Protein AF-0000000066645057 (afdb_homodimer)

Secondary structure (DSSP, 8-state):
-PPPGGG-HHHHHHHHHHH---HHHHHHTTSPPPTT--EEE-TTHHHHHHHHHHHHHHTT-HHHHHHHHHHHHHHGGGEEETTEEHHHHHHHTTHHHHHHHHHHHHHHHHHHHHHTT-/-PPPGGG-HHHHHHHHHHH---HHHHHHTTSPPPTT--EEE-TTHHHHHHHHHHHHHHTT-HHHHHHHHHHHHHHGGGEEETTEEHHHHHHHTTHHHHHHHHHHHHHHHHHHHHHTT-

InterPro domains:
  IPR024835 Synaptonemal complex protein 2-like [PTHR15607] (1-118)
  IPR041322 Synaptonemal complex protein 2, armadillo-repeat-like domain [PF18581] (8-118)

Radius of gyration: 18.23 Å; Cα contacts (8 Å, |Δi|>4): 288; chains: 2; bounding box: 51×49×48 Å

Organism: Homo sapiens (NCBI:txid9606)

Sequence (236 aa):
MPIRPDLQLEKCIDDALRKNDFKPLKTLLQIDICEDVKIKCSKQFFHKVDNLICRELNKEDIHNVSAILVSVGRCGKNISVLGQAGLLTMIKQGLIQKMVAWFEKSKDIIQSQGNSKDMPIRPDLQLEKCIDDALRKNDFKPLKTLLQIDICEDVKIKCSKQFFHKVDNLICRELNKEDIHNVSAILVSVGRCGKNISVLGQAGLLTMIKQGLIQKMVAWFEKSKDIIQSQGNSKD

Structure (mmCIF, N/CA/C/O backbone):
data_AF-0000000066645057-model_v1
#
loop_
_entity.id
_entity.type
_entity.pdbx_description
1 polymer 'Synaptonemal complex protein 2'
#
loop_
_atom_site.group_PDB
_atom_site.id
_atom_site.type_symbol
_atom_site.label_atom_id
_atom_site.label_alt_id
_atom_site.label_comp_id
_atom_site.label_asym_id
_atom_site.label_entity_id
_atom_site.label_seq_id
_atom_site.pdbx_PDB_ins_code
_atom_site.Cartn_x
_atom_site.Cartn_y
_atom_site.Cartn_z
_atom_site.occupancy
_atom_site.B_iso_or_equiv
_atom_site.auth_seq_id
_atom_site.auth_comp_id
_atom_site.auth_asym_id
_atom_site.auth_atom_id
_atom_site.pdbx_PDB_model_num
ATOM 1 N N . MET A 1 1 ? -6.77 7.082 23.641 1 52.56 1 MET A N 1
ATOM 2 C CA . MET A 1 1 ? -6.953 8.5 23.953 1 52.56 1 MET A CA 1
ATOM 3 C C . MET A 1 1 ? -7.367 9.281 22.719 1 52.56 1 MET A C 1
ATOM 5 O O . MET A 1 1 ? -6.996 8.922 21.594 1 52.56 1 MET A O 1
ATOM 9 N N . PRO A 1 2 ? -8.352 10.188 22.953 1 58.53 2 PRO A N 1
ATOM 10 C CA . PRO A 1 2 ? -8.703 11.062 21.828 1 58.53 2 PRO A CA 1
ATOM 11 C C . PRO A 1 2 ? -7.496 11.773 21.219 1 58.53 2 PRO A C 1
ATOM 13 O O . PRO A 1 2 ? -6.523 12.047 21.922 1 58.53 2 PRO A O 1
ATOM 16 N N . ILE A 1 3 ? -7.312 11.656 19.922 1 62.91 3 ILE A N 1
ATOM 17 C CA . ILE A 1 3 ? -6.227 12.344 19.25 1 62.91 3 ILE A CA 1
ATOM 18 C C . ILE A 1 3 ? -6.281 13.836 19.562 1 62.91 3 ILE A C 1
ATOM 20 O O . ILE A 1 3 ? -7.34 14.461 19.453 1 62.91 3 ILE A O 1
ATOM 24 N N . ARG A 1 4 ? -5.215 14.32 20.219 1 65.62 4 ARG A N 1
ATOM 25 C CA . ARG A 1 4 ? -5.094 15.758 20.438 1 65.62 4 ARG A CA 1
ATOM 26 C C . ARG A 1 4 ? -5.352 16.547 19.156 1 65.62 4 ARG A C 1
ATOM 28 O O . ARG A 1 4 ? -5.035 16.078 18.062 1 65.62 4 ARG A O 1
ATOM 35 N N . PRO A 1 5 ? -6.121 17.594 19.281 1 61.22 5 PRO A N 1
ATOM 36 C CA . PRO A 1 5 ? -6.438 18.391 18.094 1 61.22 5 PRO A CA 1
ATOM 37 C C . PRO A 1 5 ? -5.207 18.703 17.25 1 61.22 5 PRO A C 1
ATOM 39 O O . PRO A 1 5 ? -5.305 18.812 16.031 1 61.22 5 PRO A O 1
ATOM 42 N N . ASP A 1 6 ? -4.07 18.969 17.906 1 62.84 6 ASP A N 1
ATOM 43 C CA . ASP A 1 6 ? -2.859 19.297 17.172 1 62.84 6 ASP A CA 1
ATOM 44 C C . ASP A 1 6 ? -2.273 18.062 16.484 1 62.84 6 ASP A C 1
ATOM 46 O O . ASP A 1 6 ? -1.377 18.188 15.648 1 62.84 6 ASP A O 1
ATOM 50 N N . LEU A 1 7 ? -2.861 17.078 16.703 1 71.38 7 LEU A N 1
ATOM 51 C CA . LEU A 1 7 ? -2.35 15.852 16.125 1 71.38 7 LEU A CA 1
ATOM 52 C C . LEU A 1 7 ? -3.385 15.219 15.195 1 71.38 7 LEU A C 1
ATOM 54 O O . LEU A 1 7 ? -3.426 13.992 15.055 1 71.38 7 LEU A O 1
ATOM 58 N N . GLN A 1 8 ? -4.109 16.188 14.68 1 87.12 8 GLN A N 1
ATOM 59 C CA . GLN A 1 8 ? -5.012 15.711 13.633 1 87.12 8 GLN A CA 1
ATOM 60 C C . GLN A 1 8 ? -4.234 15.297 12.383 1 87.12 8 GLN A C 1
ATOM 62 O O . GLN A 1 8 ? -3.377 16.047 11.906 1 87.12 8 GLN A O 1
ATOM 67 N N . LEU A 1 9 ? -4.465 14.219 11.891 1 92.56 9 LEU A N 1
ATOM 68 C CA . LEU A 1 9 ? -3.697 13.617 10.812 1 92.56 9 LEU A CA 1
ATOM 69 C C . LEU A 1 9 ? -3.584 14.57 9.625 1 92.56 9 LEU A C 1
ATOM 71 O O . LEU A 1 9 ? -2.482 14.82 9.125 1 92.56 9 LEU A O 1
ATOM 75 N N . GLU A 1 10 ? -4.797 15.148 9.25 1 94.94 10 GLU A N 1
ATOM 76 C CA . GLU A 1 10 ? -4.754 16.031 8.086 1 94.94 10 GLU A CA 1
ATOM 77 C C . GLU A 1 10 ? -3.93 17.281 8.375 1 94.94 10 GLU A C 1
ATOM 79 O O . GLU A 1 10 ? -3.25 17.812 7.488 1 94.94 10 GLU A O 1
ATOM 84 N N . LYS A 1 11 ? -3.975 17.844 9.57 1 93.88 11 LYS A N 1
ATOM 85 C CA . LYS A 1 11 ? -3.137 18.984 9.945 1 93.88 11 LYS A CA 1
ATOM 86 C C . LYS A 1 11 ? -1.656 18.625 9.867 1 93.88 11 LYS A C 1
ATOM 88 O O . LYS A 1 11 ? -0.838 19.438 9.438 1 93.88 11 LYS A O 1
ATOM 93 N N . CYS A 1 12 ? -1.336 17.453 10.289 1 94.88 12 CYS A N 1
ATOM 94 C CA . CYS A 1 12 ? 0.047 16.984 10.219 1 94.88 12 CYS A CA 1
ATOM 95 C C . CYS A 1 12 ? 0.529 16.922 8.773 1 94.88 12 CYS A C 1
ATOM 97 O O . CYS A 1 12 ? 1.647 17.344 8.469 1 94.88 12 CYS A O 1
ATOM 99 N N . ILE A 1 13 ? -0.312 16.453 7.879 1 96.88 13 ILE A N 1
ATOM 100 C CA . ILE A 1 13 ? 0.007 16.375 6.457 1 96.88 13 ILE A CA 1
ATOM 101 C C . ILE A 1 13 ? 0.159 17.781 5.879 1 96.88 13 ILE A C 1
ATOM 103 O O . ILE A 1 13 ? 1.105 18.047 5.137 1 96.88 13 ILE A O 1
ATOM 107 N N . ASP A 1 14 ? -0.744 18.672 6.312 1 96.75 14 ASP A N 1
ATOM 108 C CA . ASP A 1 14 ? -0.681 20.047 5.844 1 96.75 14 ASP A CA 1
ATOM 109 C C . ASP A 1 14 ? 0.609 20.719 6.301 1 96.75 14 ASP A C 1
ATOM 111 O O . ASP A 1 14 ? 1.241 21.453 5.531 1 96.75 14 ASP A O 1
ATOM 115 N N . ASP A 1 15 ? 0.969 20.547 7.496 1 95.69 15 ASP A N 1
ATOM 116 C CA . ASP A 1 15 ? 2.199 21.141 8.023 1 95.69 15 ASP A CA 1
ATOM 117 C C . ASP A 1 15 ? 3.42 20.625 7.266 1 95.69 15 ASP A C 1
ATOM 119 O O . ASP A 1 15 ? 4.324 21.391 6.934 1 95.69 15 ASP A O 1
ATOM 123 N N . ALA A 1 16 ? 3.453 19.359 6.961 1 96.75 16 ALA A N 1
ATOM 124 C CA . ALA A 1 16 ? 4.547 18.781 6.184 1 96.75 16 ALA A CA 1
ATOM 125 C C . ALA A 1 16 ? 4.578 19.359 4.773 1 96.75 16 ALA A C 1
ATOM 127 O O . ALA A 1 16 ? 5.648 19.656 4.238 1 96.75 16 ALA A O 1
ATOM 128 N N . LEU A 1 17 ? 3.387 19.516 4.203 1 96.81 17 LEU A N 1
ATOM 129 C CA . LEU A 1 17 ? 3.277 20.016 2.834 1 96.81 17 LEU A CA 1
ATOM 130 C C . LEU A 1 17 ? 3.668 21.484 2.752 1 96.81 17 LEU A C 1
ATOM 132 O O . LEU A 1 17 ? 4.379 21.891 1.831 1 96.81 17 LEU A O 1
ATOM 136 N N . ARG A 1 18 ? 3.258 22.25 3.719 1 96 18 ARG A N 1
ATOM 137 C CA . ARG A 1 18 ? 3.385 23.703 3.633 1 96 18 ARG A CA 1
ATOM 138 C C . ARG A 1 18 ? 4.648 24.172 4.336 1 96 18 ARG A C 1
ATOM 140 O O . ARG A 1 18 ? 5.328 25.094 3.852 1 96 18 ARG A O 1
ATOM 147 N N . LYS A 1 19 ? 4.973 23.594 5.43 1 95.25 19 LYS A N 1
ATOM 148 C CA . LYS A 1 19 ? 6.066 24.094 6.258 1 95.25 19 LYS A CA 1
ATOM 149 C C . LYS A 1 19 ? 7.242 23.125 6.258 1 95.25 19 LYS A C 1
ATOM 151 O O . LYS A 1 19 ? 8.258 23.375 6.906 1 95.25 19 LYS A O 1
ATOM 156 N N . ASN A 1 20 ? 7.117 22 5.582 1 96.38 20 ASN A N 1
ATOM 157 C CA . ASN A 1 20 ? 8.141 20.953 5.598 1 96.38 20 ASN A CA 1
ATOM 158 C C . ASN A 1 20 ? 8.414 20.453 7.016 1 96.38 20 ASN A C 1
ATOM 160 O O . ASN A 1 20 ? 9.562 20.141 7.355 1 96.38 20 ASN A O 1
ATOM 164 N N . ASP A 1 21 ? 7.395 20.562 7.805 1 96.25 21 ASP A N 1
ATOM 165 C CA . ASP A 1 21 ? 7.512 20.141 9.195 1 96.25 21 ASP A CA 1
ATOM 166 C C . ASP A 1 21 ? 6.867 18.781 9.414 1 96.25 21 ASP A C 1
ATOM 168 O O . ASP A 1 21 ? 5.645 18.672 9.523 1 96.25 21 ASP A O 1
ATOM 172 N N . PHE A 1 22 ? 7.656 17.75 9.641 1 96 22 PHE A N 1
ATOM 173 C CA . PHE A 1 22 ? 7.184 16.375 9.773 1 96 22 PHE A CA 1
ATOM 174 C C . PHE A 1 22 ? 7.113 15.969 11.242 1 96 22 PHE A C 1
ATOM 176 O O . PHE A 1 22 ? 6.672 14.867 11.555 1 96 22 PHE A O 1
ATOM 183 N N . LYS A 1 23 ? 7.48 16.828 12.125 1 93.44 23 LYS A N 1
ATOM 184 C CA . LYS A 1 23 ? 7.551 16.484 13.547 1 93.44 23 LYS A CA 1
ATOM 185 C C . LYS A 1 23 ? 6.184 16.062 14.078 1 93.44 23 LYS A C 1
ATOM 187 O O . LYS A 1 23 ? 6.066 15.047 14.766 1 93.44 23 LYS A O 1
ATOM 192 N N . PRO A 1 24 ? 5.199 16.797 13.711 1 92.38 24 PRO A N 1
ATOM 193 C CA . PRO A 1 24 ? 3.887 16.359 14.195 1 92.38 24 PRO A CA 1
ATOM 194 C C . PRO A 1 24 ? 3.5 14.969 13.703 1 92.38 24 PRO A C 1
ATOM 196 O O . PRO A 1 24 ? 2.895 14.188 14.438 1 92.38 24 PRO A O 1
ATOM 199 N N . LEU A 1 25 ? 3.787 14.672 12.469 1 92.88 25 LEU A N 1
ATOM 200 C CA . LEU A 1 25 ? 3.48 13.367 11.891 1 92.88 25 LEU A CA 1
ATOM 201 C C . LEU A 1 25 ? 4.223 12.258 12.625 1 92.88 25 LEU A C 1
ATOM 203 O O . LEU A 1 25 ? 3.641 11.211 12.938 1 92.88 25 LEU A O 1
ATOM 207 N N . LYS A 1 26 ? 5.449 12.562 12.922 1 91.25 26 LYS A N 1
ATOM 208 C CA . LYS A 1 26 ? 6.273 11.602 13.648 1 91.25 26 LYS A CA 1
ATOM 209 C C . LYS A 1 26 ? 5.766 11.398 15.07 1 91.25 26 LYS A C 1
ATOM 211 O O . LYS A 1 26 ? 5.824 10.289 15.602 1 91.25 26 LYS A O 1
ATOM 216 N N . THR A 1 27 ? 5.332 12.461 15.68 1 88.38 27 THR A N 1
ATOM 217 C CA . THR A 1 27 ? 4.73 12.367 17 1 88.38 27 THR A CA 1
ATOM 218 C C . THR A 1 27 ? 3.473 11.5 16.969 1 88.38 27 THR A C 1
ATOM 220 O O . THR A 1 27 ? 3.236 10.703 17.875 1 88.38 27 THR A O 1
ATOM 223 N N . LEU A 1 28 ? 2.701 11.641 15.914 1 86.94 28 LEU A N 1
ATOM 224 C CA . LEU A 1 28 ? 1.489 10.852 15.727 1 86.94 28 LEU A CA 1
ATOM 225 C C . LEU A 1 28 ? 1.815 9.367 15.664 1 86.94 28 LEU A C 1
ATOM 227 O O . LEU A 1 28 ? 1.044 8.531 16.141 1 86.94 28 LEU A O 1
ATOM 231 N N . LEU A 1 29 ? 2.916 9.047 15.125 1 86.62 29 LEU A N 1
ATOM 232 C CA . LEU A 1 29 ? 3.338 7.66 14.961 1 86.62 29 LEU A CA 1
ATOM 233 C C . LEU A 1 29 ? 3.617 7.016 16.312 1 86.62 29 LEU A C 1
ATOM 235 O O . LEU A 1 29 ? 3.635 5.785 16.438 1 86.62 29 LEU A O 1
ATOM 239 N N . GLN A 1 30 ? 3.715 7.758 17.344 1 85.06 30 GLN A N 1
ATOM 240 C CA . GLN A 1 30 ? 4.047 7.25 18.672 1 85.06 30 GLN A CA 1
ATOM 241 C C . GLN A 1 30 ? 2.791 7.043 19.516 1 85.06 30 GLN A C 1
ATOM 243 O O . GLN A 1 30 ? 2.854 6.465 20.594 1 85.06 30 GLN A O 1
ATOM 248 N N . ILE A 1 31 ? 1.756 7.465 18.969 1 80.31 31 ILE A N 1
ATOM 249 C CA . ILE A 1 31 ? 0.516 7.391 19.734 1 80.31 31 ILE A CA 1
ATOM 250 C C . ILE A 1 31 ? -0.343 6.242 19.219 1 80.31 31 ILE A C 1
ATOM 252 O O . ILE A 1 31 ? -0.414 6.004 18.016 1 80.31 31 ILE A O 1
ATOM 256 N N . ASP A 1 32 ? -0.906 5.559 20.125 1 77.81 32 ASP A N 1
ATOM 257 C CA . ASP A 1 32 ? -1.865 4.523 19.75 1 77.81 32 ASP A CA 1
ATOM 258 C C . ASP A 1 32 ? -3.256 5.117 19.531 1 77.81 32 ASP A C 1
ATOM 260 O O . ASP A 1 32 ? -3.771 5.836 20.391 1 77.81 32 ASP A O 1
ATOM 264 N N . ILE A 1 33 ? -3.723 4.918 18.391 1 77.12 33 ILE A N 1
ATOM 265 C CA . ILE A 1 33 ? -5.059 5.418 18.062 1 77.12 33 ILE A CA 1
ATOM 266 C C . ILE A 1 33 ? -6.094 4.332 18.344 1 77.12 33 ILE A C 1
ATOM 268 O O . ILE A 1 33 ? -5.961 3.201 17.875 1 77.12 33 ILE A O 1
ATOM 272 N N . CYS A 1 34 ? -7.023 4.711 19.141 1 76.31 34 CYS A N 1
ATOM 273 C CA . CYS A 1 34 ? -8.094 3.781 19.469 1 76.31 34 CYS A CA 1
ATOM 274 C C . CYS A 1 34 ? -8.992 3.535 18.266 1 76.31 34 CYS A C 1
ATOM 276 O O . CYS A 1 34 ? -9.258 4.449 17.484 1 76.31 34 CYS A O 1
ATOM 278 N N . GLU A 1 35 ? -9.445 2.352 18.188 1 77.31 35 GLU A N 1
ATOM 279 C CA . GLU A 1 35 ? -10.242 1.92 17.047 1 77.31 35 GLU A CA 1
ATOM 280 C C . GLU A 1 35 ? -11.539 2.729 16.938 1 77.31 35 GLU A C 1
ATOM 282 O O . GLU A 1 35 ? -12.055 2.934 15.844 1 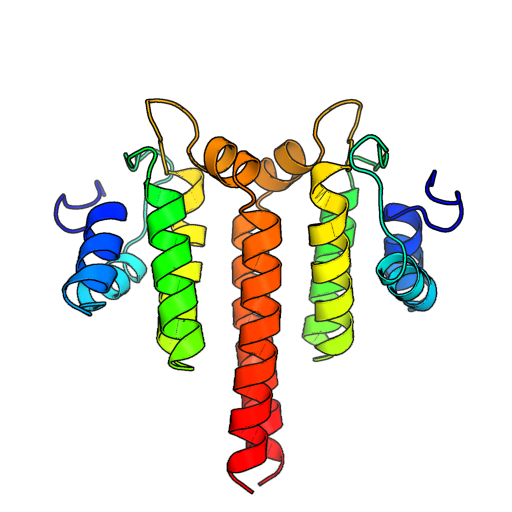77.31 35 GLU A O 1
ATOM 287 N N . ASP A 1 36 ? -11.969 3.287 18.016 1 80.19 36 ASP A N 1
ATOM 288 C CA . ASP A 1 36 ? -13.273 3.936 18.031 1 80.19 36 ASP A CA 1
ATOM 289 C C . ASP A 1 36 ? -13.156 5.43 17.75 1 80.19 36 ASP A C 1
ATOM 291 O O . ASP A 1 36 ? -14.164 6.129 17.625 1 80.19 36 ASP A O 1
ATOM 295 N N . VAL A 1 37 ? -11.969 5.832 17.609 1 84.12 37 VAL A N 1
ATOM 296 C CA . VAL A 1 37 ? -11.758 7.254 17.375 1 84.12 37 VAL A CA 1
ATOM 297 C C . VAL A 1 37 ? -11.867 7.543 15.875 1 84.12 37 VAL A C 1
ATOM 299 O O . VAL A 1 37 ? -11.297 6.824 15.055 1 84.12 37 VAL A O 1
ATOM 302 N N . LYS A 1 38 ? -12.656 8.492 15.602 1 87.12 38 LYS A N 1
ATOM 303 C CA . LYS A 1 38 ? -12.797 8.922 14.219 1 87.12 38 LYS A CA 1
ATOM 304 C C . LYS A 1 38 ? -11.875 10.102 13.914 1 87.12 38 LYS A C 1
ATOM 306 O O . LYS A 1 38 ? -11.82 11.062 14.688 1 87.12 38 LYS A O 1
ATOM 311 N N . ILE A 1 39 ? -11.148 9.969 12.852 1 91.5 39 ILE A N 1
ATOM 312 C CA . ILE A 1 39 ? -10.273 11.031 12.383 1 91.5 39 ILE A CA 1
ATOM 313 C C . ILE A 1 39 ? -10.891 11.711 11.164 1 91.5 39 ILE A C 1
ATOM 315 O O . ILE A 1 39 ? -10.875 11.156 10.062 1 91.5 39 ILE A O 1
ATOM 319 N N . LYS A 1 40 ? -11.461 12.82 11.445 1 92.06 40 LYS A N 1
ATOM 320 C CA . LYS A 1 40 ? -12.148 13.531 10.375 1 92.06 40 LYS A CA 1
ATOM 321 C C . LYS A 1 40 ? -11.156 14.211 9.43 1 92.06 40 LYS A C 1
ATOM 323 O O . LYS A 1 40 ? -10.281 14.953 9.875 1 92.06 40 LYS A O 1
ATOM 328 N N . CYS A 1 41 ? -11.336 13.914 8.141 1 94.19 41 CYS A N 1
ATOM 329 C CA . CYS A 1 41 ? -10.516 14.531 7.102 1 94.19 41 CYS A CA 1
ATOM 330 C C . CYS A 1 41 ? -11.391 15.078 5.977 1 94.19 41 CYS A C 1
ATOM 332 O O . CYS A 1 41 ? -12.562 14.727 5.871 1 94.19 41 CYS A O 1
ATOM 334 N N . SER A 1 42 ? -10.828 16 5.262 1 94.19 42 SER A N 1
ATOM 335 C CA . SER A 1 42 ? -11.562 16.594 4.148 1 94.19 42 SER A CA 1
ATOM 336 C C . SER A 1 42 ? -11.516 15.703 2.912 1 94.19 42 SER A C 1
ATOM 338 O O . SER A 1 42 ? -10.773 14.719 2.879 1 94.19 42 SER A O 1
ATOM 340 N N . LYS A 1 43 ? -12.258 16.062 1.889 1 92.62 43 LYS A N 1
ATOM 341 C CA . LYS A 1 43 ? -12.273 15.352 0.616 1 92.62 43 LYS A CA 1
ATOM 342 C C . LYS A 1 43 ? -10.922 15.461 -0.092 1 92.62 43 LYS A C 1
ATOM 344 O O . LYS A 1 43 ? -10.602 14.648 -0.957 1 92.62 43 LYS A O 1
ATOM 349 N N . GLN A 1 44 ? -10.148 16.438 0.27 1 95.44 44 GLN A N 1
ATOM 350 C CA . GLN A 1 44 ? -8.859 16.688 -0.374 1 95.44 44 GLN A CA 1
ATOM 351 C C . GLN A 1 44 ? -7.738 15.922 0.323 1 95.44 44 GLN A C 1
ATOM 353 O O . GLN A 1 44 ? -6.602 15.898 -0.158 1 95.44 44 GLN A O 1
ATOM 358 N N . PHE A 1 45 ? -8.023 15.289 1.301 1 96.12 45 PHE A N 1
ATOM 359 C CA . PHE A 1 45 ? -7.012 14.68 2.156 1 96.12 45 PHE A CA 1
ATOM 360 C C . PHE A 1 45 ? -6.105 13.758 1.35 1 96.12 45 PHE A C 1
ATOM 362 O O . PHE A 1 45 ? -4.879 13.891 1.398 1 96.12 45 PHE A O 1
ATOM 369 N N . PHE A 1 46 ? -6.734 12.844 0.617 1 96.69 46 PHE A N 1
ATOM 370 C CA . PHE A 1 46 ? -5.926 11.875 -0.106 1 96.69 46 PHE A CA 1
ATOM 371 C C . PHE A 1 46 ? -5.027 12.57 -1.123 1 96.69 46 PHE A C 1
ATOM 373 O O . PHE A 1 46 ? -3.879 12.164 -1.323 1 96.69 46 PHE A O 1
ATOM 380 N N . HIS A 1 47 ? -5.59 13.555 -1.748 1 97.19 47 HIS A N 1
ATOM 381 C CA . HIS A 1 47 ? -4.793 14.336 -2.689 1 97.19 47 HIS A CA 1
ATOM 382 C C . HIS A 1 47 ? -3.588 14.969 -2.002 1 97.19 47 HIS A C 1
ATOM 384 O O . HIS A 1 47 ? -2.482 14.969 -2.549 1 97.19 47 HIS A O 1
ATOM 390 N N . LYS A 1 48 ? -3.76 15.5 -0.865 1 97.56 48 LYS A N 1
ATOM 391 C CA . LYS A 1 48 ? -2.672 16.078 -0.084 1 97.56 48 LYS A CA 1
ATOM 392 C C . LYS A 1 48 ? -1.618 15.031 0.261 1 97.56 48 LYS A C 1
ATOM 394 O O . LYS A 1 48 ? -0.418 15.297 0.17 1 97.56 48 LYS A O 1
ATOM 399 N N . VAL A 1 49 ? -2.064 13.891 0.667 1 97.56 49 VAL A N 1
ATOM 400 C CA . VAL A 1 49 ? -1.156 12.797 0.993 1 97.56 49 VAL A CA 1
ATOM 401 C C . VAL A 1 49 ? -0.336 12.422 -0.239 1 97.56 49 VAL A C 1
ATOM 403 O O . VAL A 1 49 ? 0.89 12.312 -0.166 1 97.56 49 VAL A O 1
ATOM 406 N N . ASP A 1 50 ? -1.063 12.242 -1.357 1 97.81 50 ASP A N 1
ATOM 407 C CA . ASP A 1 50 ? -0.396 11.875 -2.602 1 97.81 50 ASP A CA 1
ATOM 408 C C . ASP A 1 50 ? 0.653 12.914 -2.99 1 97.81 50 ASP A C 1
ATOM 410 O O . ASP A 1 50 ? 1.774 12.562 -3.365 1 97.81 50 ASP A O 1
ATOM 414 N N . ASN A 1 51 ? 0.291 14.156 -2.908 1 98.06 51 ASN A N 1
ATOM 415 C CA . ASN A 1 51 ? 1.222 15.234 -3.225 1 98.06 51 ASN A CA 1
ATOM 416 C C . ASN A 1 51 ? 2.455 15.188 -2.326 1 98.06 51 ASN A C 1
ATOM 418 O O . ASN A 1 51 ? 3.582 15.336 -2.805 1 98.06 51 ASN A O 1
ATOM 422 N N . LEU A 1 52 ? 2.254 15.039 -1.11 1 98.38 52 LEU A N 1
ATOM 423 C CA . LEU A 1 52 ? 3.348 15.023 -0.147 1 98.38 52 LEU A CA 1
ATOM 424 C C . LEU A 1 52 ? 4.293 13.859 -0.417 1 98.38 52 LEU A C 1
ATOM 426 O O . LEU A 1 52 ? 5.516 14.031 -0.432 1 98.38 52 LEU A O 1
ATOM 430 N N . ILE A 1 53 ? 3.73 12.656 -0.619 1 98.5 53 ILE A N 1
ATOM 431 C CA . ILE A 1 53 ? 4.559 11.484 -0.878 1 98.5 53 ILE A CA 1
ATOM 432 C C . ILE A 1 53 ? 5.359 11.688 -2.162 1 98.5 53 ILE A C 1
ATOM 434 O O . ILE A 1 53 ? 6.562 11.422 -2.199 1 98.5 53 ILE A O 1
ATOM 438 N N . CYS A 1 54 ? 4.66 12.188 -3.156 1 98.31 54 CYS A N 1
ATOM 439 C CA . CYS A 1 54 ? 5.34 12.422 -4.422 1 98.31 54 CYS A CA 1
ATOM 440 C C . CYS A 1 54 ? 6.492 13.406 -4.25 1 98.31 54 CYS A C 1
ATOM 442 O O . CYS A 1 54 ? 7.566 13.219 -4.824 1 98.31 54 CYS A O 1
ATOM 444 N N . ARG A 1 55 ? 6.273 14.414 -3.572 1 98.25 55 ARG A N 1
ATOM 445 C CA . ARG A 1 55 ? 7.324 15.391 -3.301 1 98.25 55 ARG A CA 1
ATOM 446 C C . ARG A 1 55 ? 8.523 14.734 -2.631 1 98.25 55 ARG A C 1
ATOM 448 O O . ARG A 1 55 ? 9.672 14.953 -3.037 1 98.25 55 ARG A O 1
ATOM 455 N N . GLU A 1 56 ? 8.289 13.977 -1.591 1 98.38 56 GLU A N 1
ATOM 456 C CA . GLU A 1 56 ? 9.367 13.344 -0.842 1 98.38 56 GLU A CA 1
ATOM 457 C C . GLU A 1 56 ? 10.07 12.289 -1.688 1 98.38 56 GLU A C 1
ATOM 459 O O . GLU A 1 56 ? 11.281 12.094 -1.557 1 98.38 56 GLU A O 1
ATOM 464 N N . LEU A 1 57 ? 9.328 11.586 -2.543 1 98.19 57 LEU A N 1
ATOM 465 C CA . LEU A 1 57 ? 9.945 10.656 -3.482 1 98.19 57 LEU A CA 1
ATOM 466 C C . LEU A 1 57 ? 10.891 11.398 -4.434 1 98.19 57 LEU A C 1
ATOM 468 O O . LEU A 1 57 ? 11.992 10.922 -4.715 1 98.19 57 LEU A O 1
ATOM 472 N N . ASN A 1 58 ? 10.422 12.508 -4.914 1 97.69 58 ASN A N 1
ATOM 473 C CA . ASN A 1 58 ? 11.266 13.305 -5.797 1 97.69 58 ASN A CA 1
ATOM 474 C C . ASN A 1 58 ? 12.539 13.766 -5.094 1 97.69 58 ASN A C 1
ATOM 476 O O . ASN A 1 58 ? 13.594 13.883 -5.719 1 97.69 58 ASN A O 1
ATOM 480 N N . LYS A 1 59 ? 12.484 14.062 -3.82 1 97.38 59 LYS A N 1
ATOM 481 C CA . LYS A 1 59 ? 13.641 14.43 -3.006 1 97.38 59 LYS A CA 1
ATOM 482 C C . LYS A 1 59 ? 14.453 13.195 -2.631 1 97.38 59 LYS A C 1
ATOM 484 O O . LYS A 1 59 ? 15.523 13.312 -2.023 1 97.38 59 LYS A O 1
ATOM 489 N N . GLU A 1 60 ? 13.922 12.039 -2.912 1 97.25 60 GLU A N 1
ATOM 490 C CA . GLU A 1 60 ? 14.523 10.75 -2.586 1 97.25 60 GLU A CA 1
ATOM 491 C C . GLU A 1 60 ? 14.672 10.578 -1.077 1 97.25 60 GLU A C 1
ATOM 493 O O . GLU A 1 60 ? 15.664 10.016 -0.608 1 97.25 60 GLU A O 1
ATOM 498 N N . ASP A 1 61 ? 13.766 11.172 -0.336 1 97.06 61 ASP A N 1
ATOM 499 C CA . ASP A 1 61 ? 13.727 11.039 1.117 1 97.06 61 ASP A CA 1
ATOM 500 C C . ASP A 1 61 ? 12.789 9.914 1.541 1 97.06 61 ASP A C 1
ATOM 502 O O . ASP A 1 61 ? 11.633 10.156 1.882 1 97.06 61 ASP A O 1
ATOM 506 N N . ILE A 1 62 ? 13.312 8.742 1.64 1 96.62 62 ILE A N 1
ATOM 507 C CA . ILE A 1 62 ? 12.555 7.52 1.898 1 96.62 62 ILE A CA 1
ATOM 508 C C . ILE A 1 62 ? 12.07 7.512 3.346 1 96.62 62 ILE A C 1
ATOM 510 O O . ILE A 1 62 ? 11.016 6.938 3.65 1 96.62 62 ILE A O 1
ATOM 514 N N . HIS A 1 63 ? 12.828 8.125 4.195 1 95.25 63 HIS A N 1
ATOM 515 C CA . HIS A 1 63 ? 12.422 8.195 5.598 1 95.25 63 HIS A CA 1
ATOM 516 C C . HIS A 1 63 ? 11.094 8.93 5.754 1 95.25 63 HIS A C 1
ATOM 518 O O . HIS A 1 63 ? 10.203 8.461 6.469 1 95.25 63 HIS A O 1
ATOM 524 N N . ASN A 1 64 ? 10.992 10.023 5.102 1 97.12 64 ASN A N 1
ATOM 525 C CA . ASN A 1 64 ? 9.742 10.773 5.152 1 97.12 64 ASN A CA 1
ATOM 526 C C . ASN A 1 64 ? 8.609 10.023 4.449 1 97.12 64 ASN A C 1
ATOM 528 O O . ASN A 1 64 ? 7.477 10.016 4.93 1 97.12 64 ASN A O 1
ATOM 532 N N . VAL A 1 65 ? 8.898 9.438 3.314 1 97.88 65 VAL A N 1
ATOM 533 C CA . VAL A 1 65 ? 7.91 8.625 2.602 1 97.88 65 VAL A CA 1
ATOM 534 C C . VAL A 1 65 ? 7.375 7.535 3.521 1 97.88 65 VAL A C 1
ATOM 536 O O . VAL A 1 65 ? 6.16 7.352 3.631 1 97.88 65 VAL A O 1
ATOM 539 N N . SER A 1 66 ? 8.281 6.898 4.188 1 96.75 66 SER A N 1
ATOM 540 C CA . SER A 1 66 ? 7.914 5.84 5.121 1 96.75 66 SER A CA 1
ATOM 541 C C . SER A 1 66 ? 7.027 6.375 6.242 1 96.75 66 SER A C 1
ATOM 543 O O . SER A 1 66 ? 5.992 5.781 6.555 1 96.75 66 SER A O 1
ATOM 545 N N . ALA A 1 67 ? 7.422 7.453 6.816 1 96.19 67 ALA A N 1
ATOM 546 C CA . ALA A 1 67 ? 6.648 8.047 7.906 1 96.19 67 ALA A CA 1
ATOM 547 C C . ALA A 1 67 ? 5.223 8.352 7.461 1 96.19 67 ALA A C 1
ATOM 549 O O . ALA A 1 67 ? 4.266 8.094 8.195 1 96.19 67 ALA A O 1
ATOM 550 N N . ILE A 1 68 ? 5.012 8.883 6.277 1 97.81 68 ILE A N 1
ATOM 551 C CA . ILE A 1 68 ? 3.695 9.234 5.754 1 97.81 68 ILE A CA 1
ATOM 552 C C . ILE A 1 68 ? 2.867 7.965 5.559 1 97.81 68 ILE A C 1
ATOM 554 O O . ILE A 1 68 ? 1.726 7.887 6.023 1 97.81 68 ILE A O 1
ATOM 558 N N . LEU A 1 69 ? 3.451 6.984 4.902 1 96.81 69 LEU A N 1
ATOM 559 C CA . LEU A 1 69 ? 2.762 5.73 4.625 1 96.81 69 LEU A CA 1
ATOM 560 C C . LEU A 1 69 ? 2.342 5.039 5.918 1 96.81 69 LEU A C 1
ATOM 562 O O . LEU A 1 69 ? 1.2 4.59 6.043 1 96.81 69 LEU A O 1
ATOM 566 N N . VAL A 1 70 ? 3.213 5.008 6.836 1 95.25 70 VAL A N 1
ATOM 567 C CA . VAL A 1 70 ? 2.924 4.363 8.109 1 95.25 70 VAL A CA 1
ATOM 568 C C . VAL A 1 70 ? 1.786 5.098 8.82 1 95.25 70 VAL A C 1
ATOM 570 O O . VAL A 1 70 ? 0.884 4.469 9.375 1 95.25 70 VAL A O 1
ATOM 573 N N . SER A 1 71 ? 1.838 6.41 8.797 1 93.94 71 SER A N 1
ATOM 574 C CA . SER A 1 71 ? 0.795 7.199 9.445 1 93.94 71 SER A CA 1
ATOM 575 C C . SER A 1 71 ? -0.569 6.934 8.812 1 93.94 71 SER A C 1
ATOM 577 O O . SER A 1 71 ? -1.557 6.73 9.523 1 93.94 71 SER A O 1
ATOM 579 N N . VAL A 1 72 ? -0.61 6.871 7.5 1 93.06 72 VAL A N 1
ATOM 580 C CA . VAL A 1 72 ? -1.863 6.625 6.797 1 93.06 72 VAL A CA 1
ATOM 581 C C . VAL A 1 72 ? -2.334 5.195 7.066 1 93.06 72 VAL A C 1
ATOM 583 O O . VAL A 1 72 ? -3.527 4.957 7.266 1 93.06 72 VAL A O 1
ATOM 586 N N . GLY A 1 73 ? -1.435 4.246 7.07 1 92.12 73 GLY A N 1
ATOM 587 C CA . GLY A 1 73 ? -1.766 2.861 7.363 1 92.12 73 GLY A CA 1
ATOM 588 C C . GLY A 1 73 ? -2.32 2.664 8.758 1 92.12 73 GLY A C 1
ATOM 589 O O . GLY A 1 73 ? -3.273 1.906 8.953 1 92.12 73 GLY A O 1
ATOM 590 N N . ARG A 1 74 ? -1.767 3.342 9.633 1 89.38 74 ARG A N 1
ATOM 591 C CA . ARG A 1 74 ? -2.18 3.227 11.031 1 89.38 74 ARG A CA 1
ATOM 592 C C . ARG A 1 74 ? -3.521 3.914 11.266 1 89.38 74 ARG A C 1
ATOM 594 O O . ARG A 1 74 ? -4.355 3.414 12.023 1 89.38 74 ARG A O 1
ATOM 601 N N . CYS A 1 75 ? -3.715 4.977 10.586 1 90.44 75 CYS A N 1
ATOM 602 C CA . CYS A 1 75 ? -4.906 5.777 10.828 1 90.44 75 CYS A CA 1
ATOM 603 C C . CYS A 1 75 ? -6.016 5.43 9.844 1 90.44 75 CYS A C 1
ATOM 605 O O . CYS A 1 75 ? -7.16 5.844 10.016 1 90.44 75 CYS A O 1
ATOM 607 N N . GLY A 1 76 ? -5.719 4.734 8.891 1 88.88 76 GLY A N 1
ATOM 608 C CA . GLY A 1 76 ? -6.605 4.551 7.75 1 88.88 76 GLY A CA 1
ATOM 609 C C . GLY A 1 76 ? -8 4.105 8.148 1 88.88 76 GLY A C 1
ATOM 610 O O . GLY A 1 76 ? -8.992 4.633 7.648 1 88.88 76 GLY A O 1
ATOM 611 N N . LYS A 1 77 ? -8.109 3.215 9.047 1 87 77 LYS A N 1
ATOM 612 C CA . LYS A 1 77 ? -9.406 2.674 9.453 1 87 77 LYS A CA 1
ATOM 613 C C . LYS A 1 77 ? -10.211 3.709 10.234 1 87 77 LYS A C 1
ATOM 615 O O . LYS A 1 77 ? -11.438 3.594 10.344 1 87 77 LYS A O 1
ATOM 620 N N . ASN A 1 78 ? -9.508 4.637 10.75 1 89.88 78 ASN A N 1
ATOM 621 C CA . AS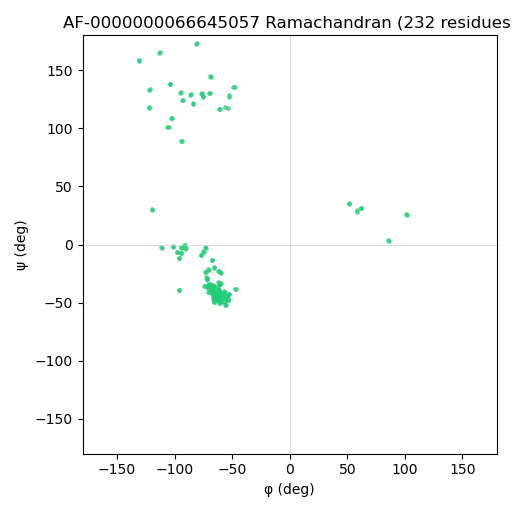N A 1 78 ? -10.148 5.637 11.594 1 89.88 78 ASN A CA 1
ATOM 622 C C . ASN A 1 78 ? -10.531 6.883 10.797 1 89.88 78 ASN A C 1
ATOM 624 O O . ASN A 1 78 ? -11.266 7.738 11.289 1 89.88 78 ASN A O 1
ATOM 628 N N . ILE A 1 79 ? -10.141 6.953 9.625 1 91.88 79 ILE A N 1
ATOM 629 C CA . ILE A 1 79 ? -10.336 8.156 8.82 1 91.88 79 ILE A CA 1
ATOM 630 C C . ILE A 1 79 ? -11.789 8.242 8.359 1 91.88 79 ILE A C 1
ATOM 632 O O . ILE A 1 79 ? -12.359 7.242 7.902 1 91.88 79 ILE A O 1
ATOM 636 N N . SER A 1 80 ? -12.336 9.336 8.562 1 93.12 80 SER A N 1
ATOM 637 C CA . SER A 1 80 ? -13.672 9.648 8.07 1 93.12 80 SER A CA 1
ATOM 638 C C . SER A 1 80 ? -13.656 10.883 7.172 1 93.12 80 SER A C 1
ATOM 640 O O . SER A 1 80 ? -12.984 11.867 7.477 1 93.12 80 SER A O 1
ATOM 642 N N . VAL A 1 81 ? -14.32 10.742 6.043 1 92.56 81 VAL A N 1
ATOM 643 C CA . VAL A 1 81 ? -14.484 11.844 5.098 1 92.56 81 VAL A CA 1
ATOM 644 C C . VAL A 1 81 ? -15.977 12.109 4.867 1 92.56 81 VAL A C 1
ATOM 646 O O . VAL A 1 81 ? -16.688 11.242 4.363 1 92.56 81 VAL A O 1
ATOM 649 N N . LEU A 1 82 ? -16.484 13.242 5.191 1 91.19 82 LEU A N 1
ATOM 650 C CA . LEU A 1 82 ? -17.891 13.625 5.055 1 91.19 82 LEU A CA 1
ATOM 651 C C . LEU A 1 82 ? -18.797 12.586 5.695 1 91.19 82 LEU A C 1
ATOM 653 O O . LEU A 1 82 ? -19.797 12.172 5.102 1 91.19 82 LEU A O 1
ATOM 657 N N . GLY A 1 83 ? -18.344 12.031 6.738 1 90 83 GLY A N 1
ATOM 658 C CA . GLY A 1 83 ? -19.172 11.117 7.504 1 90 83 GLY A CA 1
ATOM 659 C C . GLY A 1 83 ? -19.109 9.688 6.996 1 90 83 GLY A C 1
ATOM 660 O O . GLY A 1 83 ? -19.797 8.805 7.516 1 90 83 GLY A O 1
ATOM 661 N N . GLN A 1 84 ? -18.312 9.43 6.023 1 90.19 84 GLN A N 1
ATOM 662 C CA . GLN A 1 84 ? -18.156 8.094 5.453 1 90.19 84 GLN A CA 1
ATOM 663 C C . GLN A 1 84 ? -16.766 7.539 5.73 1 90.19 84 GLN A C 1
ATOM 665 O O . GLN A 1 84 ? -15.859 8.281 6.117 1 90.19 84 GLN A O 1
ATOM 670 N N . ALA A 1 85 ? -16.641 6.254 5.52 1 87.69 85 ALA A N 1
ATOM 671 C CA . ALA A 1 85 ? -15.328 5.637 5.676 1 87.69 85 ALA A CA 1
ATOM 672 C C . ALA A 1 85 ? -14.32 6.2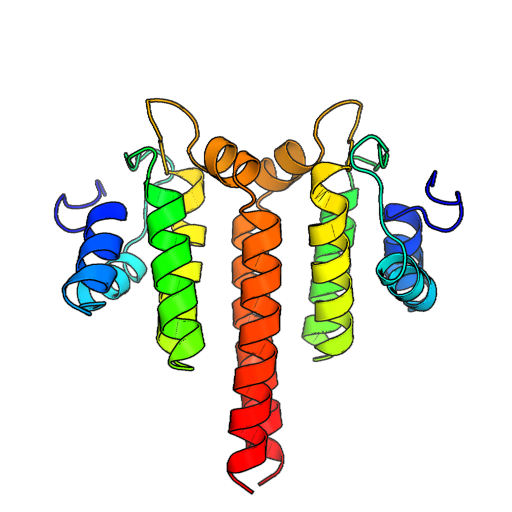27 4.688 1 87.69 85 ALA A C 1
ATOM 674 O O . ALA A 1 85 ? -14.508 6.133 3.473 1 87.69 85 ALA A O 1
ATOM 675 N N . GLY A 1 86 ? -13.352 6.844 5.203 1 91 86 GLY A N 1
ATOM 676 C CA . GLY A 1 86 ? -12.375 7.535 4.383 1 91 86 GLY A CA 1
ATOM 677 C C . GLY A 1 86 ? -11.609 6.609 3.455 1 91 86 GLY A C 1
ATOM 678 O O . GLY A 1 86 ? -11.305 6.977 2.318 1 91 86 GLY A O 1
ATOM 679 N N . LEU A 1 87 ? -11.406 5.418 3.902 1 89.25 87 LEU A N 1
ATOM 680 C CA . LEU A 1 87 ? -10.641 4.461 3.115 1 89.25 87 LEU A CA 1
ATOM 681 C C . LEU A 1 87 ? -11.383 4.098 1.829 1 89.25 87 LEU A C 1
ATOM 683 O O . LEU A 1 87 ? -10.758 3.939 0.776 1 89.25 87 LEU A O 1
ATOM 687 N N . LEU A 1 88 ? -12.672 4.027 1.922 1 86.44 88 LEU A N 1
ATOM 688 C CA . LEU A 1 88 ? -13.461 3.729 0.731 1 86.44 88 LEU A CA 1
ATOM 689 C C . LEU A 1 88 ? -13.328 4.844 -0.301 1 86.44 88 LEU A C 1
ATOM 691 O O . LEU A 1 88 ? -13.18 4.574 -1.494 1 86.44 88 LEU A O 1
ATOM 695 N N . THR A 1 89 ? -13.352 6.039 0.19 1 88.56 89 THR A N 1
ATOM 696 C CA . THR A 1 89 ? -13.188 7.199 -0.677 1 88.56 89 THR A CA 1
ATOM 697 C C . THR A 1 89 ? -11.797 7.207 -1.314 1 88.56 89 THR A C 1
ATOM 699 O O . THR A 1 89 ? -11.664 7.43 -2.52 1 88.56 89 THR A O 1
ATOM 702 N N . MET A 1 90 ? -10.828 6.91 -0.577 1 91.56 90 MET A N 1
ATOM 703 C CA . MET A 1 90 ? -9.453 6.938 -1.053 1 91.56 90 MET A CA 1
ATOM 704 C C . MET A 1 90 ? -9.203 5.828 -2.068 1 91.56 90 MET A C 1
ATOM 706 O O . MET A 1 90 ? -8.453 6.016 -3.031 1 91.56 90 MET A O 1
ATOM 710 N N . ILE A 1 91 ? -9.836 4.715 -1.911 1 90.56 91 ILE A N 1
ATOM 711 C CA . ILE A 1 91 ? -9.703 3.592 -2.834 1 90.56 91 ILE A CA 1
ATOM 712 C C . ILE A 1 91 ? -10.289 3.969 -4.191 1 90.56 91 ILE A C 1
ATOM 714 O O . ILE A 1 91 ? -9.688 3.701 -5.234 1 90.56 91 ILE A O 1
ATOM 718 N N . LYS A 1 92 ? -11.492 4.594 -4.07 1 87.75 92 LYS A N 1
ATOM 719 C CA . LYS A 1 92 ? -12.133 5.055 -5.301 1 87.75 92 LYS A CA 1
ATOM 720 C C . LYS A 1 92 ? -11.242 6.059 -6.031 1 87.75 92 LYS A C 1
ATOM 722 O O . LYS A 1 92 ? -11.312 6.176 -7.258 1 87.75 92 LYS A O 1
ATOM 727 N N . GLN A 1 93 ? -10.391 6.68 -5.246 1 91.12 93 GLN A N 1
ATOM 728 C CA . GLN A 1 93 ? -9.484 7.676 -5.816 1 91.12 93 GLN A CA 1
ATOM 729 C C . GLN A 1 93 ? -8.164 7.043 -6.242 1 91.12 93 GLN A C 1
ATOM 731 O O . GLN A 1 93 ? -7.273 7.73 -6.746 1 91.12 93 GLN A O 1
ATOM 736 N N . GLY A 1 94 ? -7.953 5.773 -6.066 1 91.94 94 GLY A N 1
ATOM 737 C CA . GLY A 1 94 ? -6.797 5.082 -6.605 1 91.94 94 GLY A CA 1
ATOM 738 C C . GLY A 1 94 ? -5.719 4.824 -5.57 1 91.94 94 GLY A C 1
ATOM 739 O O . GLY A 1 94 ? -4.535 4.742 -5.906 1 91.94 94 GLY A O 1
ATOM 740 N N . LEU A 1 95 ? -6.098 4.758 -4.363 1 93.88 95 LEU A N 1
ATOM 741 C CA . LEU A 1 95 ? -5.133 4.594 -3.281 1 93.88 95 LEU A CA 1
ATOM 742 C C . LEU A 1 95 ? -4.254 3.367 -3.518 1 93.88 95 LEU A C 1
ATOM 744 O O . LEU A 1 95 ? -3.029 3.445 -3.404 1 93.88 95 LEU A O 1
ATOM 748 N N . ILE A 1 96 ? -4.797 2.25 -3.924 1 94.81 96 ILE A N 1
ATOM 749 C CA . ILE A 1 96 ? -4.043 1.009 -4.074 1 94.81 96 ILE A CA 1
ATOM 750 C C . ILE A 1 96 ? -3 1.171 -5.176 1 94.81 96 ILE A C 1
ATOM 752 O O . ILE A 1 96 ? -1.829 0.833 -4.984 1 94.81 96 ILE A O 1
ATOM 756 N N . GLN A 1 97 ? -3.426 1.695 -6.27 1 94 97 GLN A N 1
ATOM 757 C CA . GLN A 1 97 ? -2.498 1.918 -7.375 1 94 97 GLN A CA 1
ATOM 758 C C . GLN A 1 97 ? -1.385 2.881 -6.973 1 94 97 GLN A C 1
ATOM 760 O O . GLN A 1 97 ? -0.225 2.688 -7.344 1 94 97 GLN A O 1
ATOM 765 N N . LYS A 1 98 ? -1.771 3.891 -6.289 1 95.62 98 LYS A N 1
ATOM 766 C CA . LYS A 1 98 ? -0.774 4.859 -5.844 1 95.62 98 LYS A CA 1
ATOM 767 C C . LYS A 1 98 ? 0.215 4.223 -4.871 1 95.62 98 LYS A C 1
ATOM 769 O O . LYS A 1 98 ? 1.419 4.477 -4.949 1 95.62 98 LYS A O 1
ATOM 774 N N . MET A 1 99 ? -0.287 3.422 -3.977 1 96.62 99 MET A N 1
ATOM 775 C CA . MET A 1 99 ? 0.599 2.773 -3.016 1 96.62 99 MET A CA 1
ATOM 776 C C . MET A 1 99 ? 1.593 1.858 -3.723 1 96.62 99 MET A C 1
ATOM 778 O O . MET A 1 99 ? 2.758 1.779 -3.33 1 96.62 99 MET A O 1
ATOM 782 N N . VAL A 1 100 ? 1.161 1.175 -4.734 1 96.94 100 VAL A N 1
ATOM 783 C CA . VAL A 1 100 ? 2.055 0.332 -5.523 1 96.94 100 VAL A CA 1
ATOM 784 C C . VAL A 1 100 ? 3.092 1.198 -6.234 1 96.94 100 VAL A C 1
ATOM 786 O O . VAL A 1 100 ? 4.281 0.869 -6.25 1 96.94 100 VAL A O 1
ATOM 789 N N . ALA A 1 101 ? 2.621 2.248 -6.816 1 96.81 101 ALA A N 1
ATOM 790 C CA . ALA A 1 101 ? 3.537 3.162 -7.492 1 96.81 101 ALA A CA 1
ATOM 791 C C . ALA A 1 101 ? 4.566 3.73 -6.52 1 96.81 101 ALA A C 1
ATOM 793 O O . ALA A 1 101 ? 5.75 3.838 -6.852 1 96.81 101 ALA A O 1
ATOM 794 N N . TRP A 1 102 ? 4.082 4.172 -5.367 1 98.19 102 TRP A N 1
ATOM 795 C CA . TRP A 1 102 ? 4.984 4.668 -4.332 1 98.19 102 TRP A CA 1
ATOM 796 C C . TRP A 1 102 ? 6.012 3.605 -3.947 1 98.19 102 TRP A C 1
ATOM 798 O O . TRP A 1 102 ? 7.188 3.914 -3.742 1 98.19 102 TRP A O 1
ATOM 808 N N . PHE A 1 103 ? 5.617 2.355 -3.848 1 98.06 103 PHE A N 1
ATOM 809 C CA . PHE A 1 103 ? 6.504 1.242 -3.527 1 98.06 103 PHE A CA 1
ATOM 810 C C . PHE A 1 103 ? 7.586 1.089 -4.59 1 98.06 103 PHE A C 1
ATOM 812 O O . PHE A 1 103 ? 8.773 1.013 -4.266 1 98.06 103 PHE A O 1
ATOM 819 N N . GLU A 1 104 ? 7.184 1.054 -5.789 1 97.12 104 GLU A N 1
ATOM 820 C CA . GLU A 1 104 ? 8.109 0.854 -6.898 1 97.12 104 GLU A CA 1
ATOM 821 C C . GLU A 1 104 ? 9.141 1.979 -6.965 1 97.12 104 GLU A C 1
ATOM 823 O O . GLU A 1 104 ? 10.336 1.726 -7.113 1 97.12 104 GLU A O 1
ATOM 828 N N . LYS A 1 105 ? 8.672 3.105 -6.832 1 97.75 105 LYS A N 1
ATOM 829 C CA . LYS A 1 105 ? 9.586 4.238 -6.879 1 97.75 105 LYS A CA 1
ATOM 830 C C . LYS A 1 105 ? 10.547 4.223 -5.691 1 97.75 105 LYS A C 1
ATOM 832 O O . LYS A 1 105 ? 11.734 4.516 -5.84 1 97.75 105 LYS A O 1
ATOM 837 N N . SER A 1 106 ? 10.023 3.965 -4.547 1 97.69 106 SER A N 1
ATOM 838 C CA . SER A 1 106 ? 10.867 3.867 -3.357 1 97.69 106 SER A CA 1
ATOM 839 C C . SER A 1 106 ? 11.93 2.785 -3.52 1 97.69 106 SER A C 1
ATOM 841 O O . SER A 1 106 ? 13.094 2.996 -3.176 1 97.69 106 SER A O 1
ATOM 843 N N . LYS A 1 107 ? 11.508 1.641 -4.008 1 96.44 107 LYS A N 1
ATOM 844 C CA . LYS A 1 107 ? 12.43 0.543 -4.273 1 96.44 107 LYS A CA 1
ATOM 845 C C . LYS A 1 107 ? 13.578 1 -5.168 1 96.44 107 LYS A C 1
ATOM 847 O O . LYS A 1 107 ? 14.75 0.734 -4.875 1 96.44 107 LYS A O 1
ATOM 852 N N . ASP A 1 108 ? 13.258 1.694 -6.215 1 95.81 108 ASP A N 1
ATOM 853 C CA . ASP A 1 108 ? 14.266 2.189 -7.152 1 95.81 108 ASP A CA 1
ATOM 854 C C . ASP A 1 108 ? 15.227 3.15 -6.461 1 95.81 108 ASP A C 1
ATOM 856 O O . ASP A 1 108 ? 16.438 3.086 -6.68 1 95.81 108 ASP A O 1
ATOM 860 N N . ILE A 1 109 ? 14.758 3.965 -5.672 1 96.44 109 ILE A N 1
ATOM 861 C CA . ILE A 1 109 ? 15.555 4.965 -4.973 1 96.44 109 ILE A CA 1
ATOM 862 C C . ILE A 1 109 ? 16.5 4.277 -3.998 1 96.44 109 ILE A C 1
ATOM 864 O O . ILE A 1 109 ? 17.703 4.578 -3.973 1 96.44 109 ILE A O 1
ATOM 868 N N . ILE A 1 110 ? 15.992 3.363 -3.246 1 95.56 110 ILE A N 1
ATOM 869 C CA . ILE A 1 110 ? 16.812 2.693 -2.234 1 95.56 110 ILE A CA 1
ATOM 870 C C . ILE A 1 110 ? 17.906 1.889 -2.912 1 95.56 110 ILE A C 1
ATOM 872 O O . ILE A 1 110 ? 19.062 1.908 -2.467 1 95.56 110 ILE A O 1
ATOM 876 N N . GLN A 1 111 ? 17.531 1.207 -3.963 1 93.38 111 GLN A N 1
ATOM 877 C CA . GLN A 1 111 ? 18.516 0.421 -4.695 1 93.38 111 GLN A CA 1
ATOM 878 C C . GLN A 1 111 ? 19.609 1.313 -5.27 1 93.38 111 GLN A C 1
ATOM 880 O O . GLN A 1 111 ? 20.781 0.95 -5.254 1 93.38 111 GLN A O 1
ATOM 885 N N . SER A 1 112 ? 19.219 2.432 -5.754 1 91.31 112 SER A N 1
ATOM 886 C CA . SER A 1 112 ? 20.188 3.35 -6.34 1 91.31 112 SER A CA 1
ATOM 887 C C . SER A 1 112 ? 21.094 3.957 -5.27 1 91.31 112 SER A C 1
ATOM 889 O O . SER A 1 112 ? 22.25 4.262 -5.535 1 91.31 112 SER A O 1
ATOM 891 N N . GLN A 1 113 ? 20.578 4.219 -4.113 1 87.69 113 GLN A N 1
ATOM 892 C CA . GLN A 1 113 ? 21.344 4.777 -3.01 1 87.69 113 GLN A CA 1
ATOM 893 C C . GLN A 1 113 ? 22.328 3.752 -2.438 1 87.69 113 GLN A C 1
ATOM 895 O O . GLN A 1 113 ? 23.359 4.113 -1.895 1 87.69 113 GLN A O 1
ATOM 900 N N . GLY A 1 114 ? 21.906 2.512 -2.438 1 77.62 114 GLY A N 1
ATOM 901 C CA . GLY A 1 114 ? 22.812 1.455 -2.004 1 77.62 114 GLY A CA 1
ATOM 902 C C . GLY A 1 114 ? 23.938 1.188 -2.986 1 77.62 114 GLY A C 1
ATOM 903 O O . GLY A 1 114 ? 25.047 0.838 -2.586 1 77.62 114 GLY A O 1
ATOM 904 N N . ASN A 1 115 ? 23.672 1.26 -4.27 1 69.12 115 ASN A N 1
ATOM 905 C CA . ASN A 1 115 ? 24.688 1.062 -5.293 1 69.12 115 ASN A CA 1
ATOM 906 C C . ASN A 1 115 ? 25.656 2.246 -5.363 1 69.12 115 ASN A C 1
ATOM 908 O O . ASN A 1 115 ? 26.75 2.125 -5.902 1 69.12 115 ASN A O 1
ATOM 912 N N . SER A 1 116 ? 25.266 3.471 -5.023 1 55.31 116 SER A N 1
ATOM 913 C CA . SER A 1 116 ? 26.125 4.645 -5.082 1 55.31 116 SER A CA 1
ATOM 914 C C . SER A 1 116 ? 27.156 4.625 -3.959 1 55.31 116 SER A C 1
ATOM 916 O O . SER A 1 116 ? 28.125 5.402 -3.979 1 55.31 116 SER A O 1
ATOM 918 N N . LYS A 1 117 ? 27.062 4.031 -2.9 1 48.94 117 LYS A N 1
ATOM 919 C CA . LYS A 1 117 ? 28.094 3.994 -1.873 1 48.94 117 LYS A CA 1
ATOM 920 C C . LYS A 1 117 ? 29.25 3.082 -2.283 1 48.94 117 LYS A C 1
ATOM 922 O O . LYS A 1 117 ? 30.234 2.941 -1.55 1 48.94 117 LYS A O 1
ATOM 927 N N . ASP A 1 118 ? 29.281 2.314 -3.355 1 37.94 118 ASP A N 1
ATOM 928 C CA . ASP A 1 118 ? 30.531 1.763 -3.9 1 37.94 118 ASP A CA 1
ATOM 929 C C . ASP A 1 118 ? 31.203 2.764 -4.832 1 37.94 118 ASP A C 1
ATOM 931 O O . ASP A 1 118 ? 30.547 3.391 -5.668 1 37.94 118 ASP A O 1
ATOM 935 N N . MET B 1 1 ? -8.828 -7.07 -23.594 1 53.22 1 MET B N 1
ATOM 936 C CA . MET B 1 1 ? -9.086 -8.477 -23.906 1 53.22 1 MET B CA 1
ATOM 937 C C . MET B 1 1 ? -9.422 -9.266 -22.641 1 53.22 1 MET B C 1
ATOM 939 O O . MET B 1 1 ? -8.938 -8.938 -21.562 1 53.22 1 MET B O 1
ATOM 943 N N . PRO B 1 2 ? -10.453 -10.141 -22.812 1 59.69 2 PRO B N 1
ATOM 944 C CA . PRO B 1 2 ? -10.742 -11.023 -21.672 1 59.69 2 PRO B CA 1
ATOM 945 C C . PRO B 1 2 ? -9.508 -11.773 -21.188 1 59.69 2 PRO B C 1
ATOM 947 O O . PRO B 1 2 ? -8.609 -12.078 -21.969 1 59.69 2 PRO B O 1
ATOM 950 N N . ILE B 1 3 ? -9.227 -11.711 -19.891 1 63.72 3 ILE B N 1
ATOM 951 C CA . ILE B 1 3 ? -8.102 -12.422 -19.312 1 63.72 3 ILE B CA 1
ATOM 952 C C . ILE B 1 3 ? -8.219 -13.914 -19.625 1 63.72 3 ILE B C 1
ATOM 954 O O . ILE B 1 3 ? -9.273 -14.516 -19.438 1 63.72 3 ILE B O 1
ATOM 958 N N . ARG B 1 4 ? -7.207 -14.391 -20.344 1 66.44 4 ARG B N 1
ATOM 959 C CA . ARG B 1 4 ? -7.141 -15.828 -20.578 1 66.44 4 ARG B CA 1
ATOM 960 C C . ARG B 1 4 ? -7.312 -16.609 -19.281 1 66.44 4 ARG B C 1
ATOM 962 O O . ARG B 1 4 ? -6.895 -16.156 -18.219 1 66.44 4 ARG B O 1
ATOM 969 N N . PRO B 1 5 ? -8.117 -17.641 -19.359 1 62.28 5 PRO B N 1
ATOM 970 C CA . PRO B 1 5 ? -8.359 -18.438 -18.141 1 62.28 5 PRO B CA 1
ATOM 971 C C . PRO B 1 5 ? -7.074 -18.797 -17.406 1 62.28 5 PRO B C 1
ATOM 973 O O . PRO B 1 5 ? -7.074 -18.891 -16.172 1 62.28 5 PRO B O 1
ATOM 976 N N . ASP B 1 6 ? -6.02 -19.094 -18.141 1 64.69 6 ASP B N 1
ATOM 977 C CA . ASP B 1 6 ? -4.766 -19.469 -17.5 1 64.69 6 ASP B CA 1
ATOM 978 C C . ASP B 1 6 ? -4.086 -18.25 -16.875 1 64.69 6 ASP B C 1
ATOM 980 O O . ASP B 1 6 ? -3.135 -18.391 -16.109 1 64.69 6 ASP B O 1
ATOM 984 N N . LEU B 1 7 ? -4.66 -17.25 -17.047 1 72.75 7 LEU B N 1
ATOM 985 C CA . LEU B 1 7 ? -4.062 -16.031 -16.5 1 72.75 7 LEU B CA 1
ATOM 986 C C . LEU B 1 7 ? -5 -15.375 -15.5 1 72.75 7 LEU B C 1
ATOM 988 O O . LEU B 1 7 ? -4.984 -14.148 -15.344 1 72.75 7 LEU B O 1
ATOM 992 N N . GLN B 1 8 ? -5.711 -16.312 -14.93 1 87.31 8 GLN B N 1
ATOM 993 C CA . GLN B 1 8 ? -6.512 -15.812 -13.812 1 87.31 8 GLN B CA 1
ATOM 994 C C . GLN B 1 8 ? -5.629 -15.422 -12.633 1 87.31 8 GLN B C 1
ATOM 996 O O . GLN B 1 8 ? -4.758 -16.203 -12.219 1 87.31 8 GLN B O 1
ATOM 1001 N N . LEU B 1 9 ? -5.801 -14.336 -12.117 1 92.75 9 LEU B N 1
ATOM 1002 C CA . LEU B 1 9 ? -4.934 -13.758 -11.102 1 92.75 9 LEU B CA 1
ATOM 1003 C C . LEU B 1 9 ? -4.75 -14.719 -9.93 1 92.75 9 LEU B C 1
ATOM 1005 O O . LEU B 1 9 ? -3.623 -15.008 -9.523 1 92.75 9 LEU B O 1
ATOM 1009 N N . GLU B 1 10 ? -5.938 -15.258 -9.461 1 95.06 10 GLU B N 1
ATOM 1010 C CA . GLU B 1 10 ? -5.828 -16.141 -8.305 1 95.06 10 GLU B CA 1
ATOM 1011 C C . GLU B 1 10 ? -5.07 -17.422 -8.664 1 95.06 10 GLU B C 1
ATOM 1013 O O . GLU B 1 10 ? -4.336 -17.969 -7.828 1 95.06 10 GLU B O 1
ATOM 1018 N N . LYS B 1 11 ? -5.219 -17.969 -9.844 1 93.88 11 LYS B N 1
ATOM 1019 C CA . LYS B 1 11 ? -4.449 -19.141 -10.281 1 93.88 11 LYS B CA 1
ATOM 1020 C C . LYS B 1 11 ? -2.955 -18.812 -10.32 1 93.88 11 LYS B C 1
ATOM 1022 O O . LYS B 1 11 ? -2.129 -19.656 -9.961 1 93.88 11 LYS B O 1
ATOM 1027 N N . CYS B 1 12 ? -2.637 -17.656 -10.773 1 94.94 12 CYS B N 1
ATOM 1028 C CA . CYS B 1 12 ? -1.24 -17.234 -10.812 1 94.94 12 CYS B CA 1
ATOM 1029 C C . CYS B 1 12 ? -0.644 -17.188 -9.414 1 94.94 12 CYS B C 1
ATOM 1031 O O . CYS B 1 12 ? 0.484 -17.641 -9.195 1 94.94 12 CYS B O 1
ATOM 1033 N N . ILE B 1 13 ? -1.397 -16.703 -8.453 1 97 13 ILE B N 1
ATOM 1034 C CA . ILE B 1 13 ? -0.964 -16.625 -7.062 1 97 13 ILE B CA 1
ATOM 1035 C C . ILE B 1 13 ? -0.804 -18.031 -6.496 1 97 13 ILE B C 1
ATOM 1037 O O . I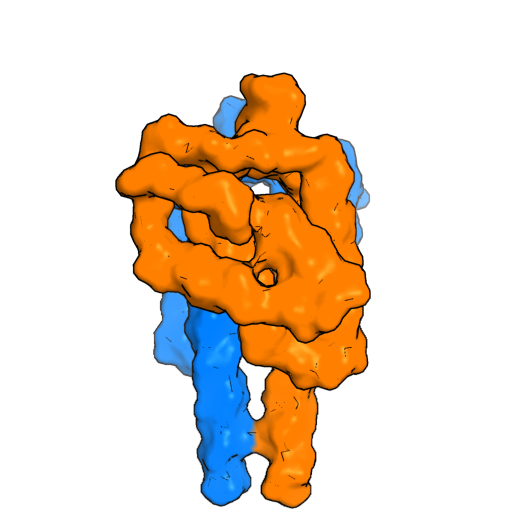LE B 1 13 ? 0.189 -18.328 -5.828 1 97 13 ILE B O 1
ATOM 1041 N N . ASP B 1 14 ? -1.757 -18.891 -6.863 1 96.69 14 ASP B N 1
ATOM 1042 C CA . ASP B 1 14 ? -1.694 -20.281 -6.398 1 96.69 14 ASP B CA 1
ATOM 1043 C C . ASP B 1 14 ? -0.462 -20.984 -6.957 1 96.69 14 ASP B C 1
ATOM 1045 O O . ASP B 1 14 ? 0.209 -21.734 -6.238 1 96.69 14 ASP B O 1
ATOM 1049 N N . ASP B 1 15 ? -0.202 -20.828 -8.172 1 95.69 15 ASP B N 1
ATOM 1050 C CA . ASP B 1 15 ? 0.965 -21.438 -8.789 1 95.69 15 ASP B CA 1
ATOM 1051 C C . ASP B 1 15 ? 2.256 -20.953 -8.133 1 95.69 15 ASP B C 1
ATOM 1053 O O . ASP B 1 15 ? 3.162 -21.75 -7.875 1 95.69 15 ASP B O 1
ATOM 1057 N N . ALA B 1 16 ? 2.357 -19.703 -7.836 1 96.81 16 ALA B N 1
ATOM 1058 C CA . ALA B 1 16 ? 3.523 -19.156 -7.148 1 96.81 16 ALA B CA 1
ATOM 1059 C C . ALA B 1 16 ? 3.652 -19.734 -5.742 1 96.81 16 ALA B C 1
ATOM 1061 O O . ALA B 1 16 ? 4.754 -20.062 -5.297 1 96.81 16 ALA B O 1
ATOM 1062 N N . LEU B 1 17 ? 2.514 -19.875 -5.086 1 96.81 17 LEU B N 1
ATOM 1063 C CA . LEU B 1 17 ? 2.5 -20.359 -3.713 1 96.81 17 LEU B CA 1
ATOM 1064 C C . LEU B 1 17 ? 2.861 -21.844 -3.664 1 96.81 17 LEU B C 1
ATOM 1066 O O . LEU B 1 17 ? 3.643 -22.266 -2.811 1 96.81 17 LEU B O 1
ATOM 1070 N N . ARG B 1 18 ? 2.352 -22.594 -4.594 1 96.06 18 ARG B N 1
ATOM 1071 C CA . ARG B 1 18 ? 2.445 -24.047 -4.516 1 96.06 18 ARG B CA 1
ATOM 1072 C C . ARG B 1 18 ? 3.637 -24.562 -5.32 1 96.06 18 ARG B C 1
ATOM 1074 O O . ARG B 1 18 ? 4.332 -25.484 -4.887 1 96.06 18 ARG B O 1
ATOM 1081 N N . LYS B 1 19 ? 3.869 -23.984 -6.438 1 95.31 19 LYS B N 1
ATOM 1082 C CA . LYS B 1 19 ? 4.879 -24.5 -7.355 1 95.31 19 LYS B CA 1
ATOM 1083 C C . LYS B 1 19 ? 6.082 -23.562 -7.441 1 95.31 19 LYS B C 1
ATOM 1085 O O . LYS B 1 19 ? 7.039 -23.844 -8.164 1 95.31 19 LYS B O 1
ATOM 1090 N N . ASN B 1 20 ? 6.035 -22.438 -6.758 1 96.44 20 ASN B N 1
ATOM 1091 C CA . ASN B 1 20 ? 7.082 -21.422 -6.852 1 96.44 20 ASN B CA 1
ATOM 1092 C C . ASN B 1 20 ? 7.262 -20.938 -8.289 1 96.44 20 ASN B C 1
ATOM 1094 O O . ASN B 1 20 ? 8.383 -20.656 -8.711 1 96.44 20 ASN B O 1
ATOM 1098 N N . ASP B 1 21 ? 6.18 -21 -8.984 1 96.38 21 ASP B N 1
ATOM 1099 C CA . ASP B 1 21 ? 6.199 -20.578 -10.383 1 96.38 21 ASP B CA 1
ATOM 1100 C C . ASP B 1 21 ? 5.574 -19.203 -10.547 1 96.38 21 ASP B C 1
ATOM 1102 O O . ASP B 1 21 ? 4.348 -19.062 -10.555 1 96.38 21 ASP B O 1
ATOM 1106 N N . PHE B 1 22 ? 6.367 -18.203 -10.836 1 96.06 22 PHE B N 1
ATOM 1107 C CA . PHE B 1 22 ? 5.922 -16.812 -10.93 1 96.06 22 PHE B CA 1
ATOM 1108 C C . PHE B 1 22 ? 5.746 -16.406 -12.383 1 96.06 22 PHE B C 1
ATOM 1110 O O . PHE B 1 22 ? 5.305 -15.281 -12.664 1 96.06 22 PHE B O 1
ATOM 1117 N N . LYS B 1 23 ? 6.023 -17.25 -13.297 1 93.69 23 LYS B N 1
ATOM 1118 C CA . LYS B 1 23 ? 5.992 -16.922 -14.719 1 93.69 23 LYS B CA 1
ATOM 1119 C C . LYS B 1 23 ? 4.598 -16.453 -15.141 1 93.69 23 LYS B C 1
ATOM 1121 O O . LYS B 1 23 ? 4.453 -15.43 -15.812 1 93.69 23 LYS B O 1
ATOM 1126 N N . PRO B 1 24 ? 3.621 -17.156 -14.703 1 92.56 24 PRO B N 1
ATOM 1127 C CA . PRO B 1 24 ? 2.285 -16.688 -15.086 1 92.56 24 PRO B CA 1
ATOM 1128 C C . PRO B 1 24 ? 1.974 -15.297 -14.562 1 92.56 24 PRO B C 1
ATOM 1130 O O . PRO B 1 24 ? 1.334 -14.5 -15.25 1 92.56 24 PRO B O 1
ATOM 1133 N N . LEU B 1 25 ? 2.359 -15.008 -13.359 1 93 25 LEU B N 1
ATOM 1134 C CA . LEU B 1 25 ? 2.131 -13.695 -12.758 1 93 25 LEU B CA 1
ATOM 1135 C C . LEU B 1 25 ? 2.84 -12.602 -13.547 1 93 25 LEU B C 1
ATOM 1137 O O . LEU B 1 25 ? 2.262 -11.547 -13.812 1 93 25 LEU B O 1
ATOM 1141 N N . LYS B 1 26 ? 4.043 -12.953 -13.938 1 91.38 26 LYS B N 1
ATOM 1142 C CA . LYS B 1 26 ? 4.832 -12.008 -14.727 1 91.38 26 LYS B CA 1
ATOM 1143 C C . LYS B 1 26 ? 4.215 -11.789 -16.109 1 91.38 26 LYS B C 1
ATOM 1145 O O . LYS B 1 26 ? 4.262 -10.68 -16.641 1 91.38 26 LYS B O 1
ATOM 1150 N N . THR B 1 27 ? 3.697 -12.836 -16.672 1 88.56 27 THR B N 1
ATOM 1151 C CA . THR B 1 27 ? 2.996 -12.719 -17.938 1 88.56 27 THR B CA 1
ATOM 1152 C C . THR B 1 27 ? 1.769 -11.82 -17.797 1 88.56 27 THR B C 1
ATOM 1154 O O . THR B 1 27 ? 1.481 -11.016 -18.688 1 88.56 27 THR B O 1
ATOM 1157 N N . LEU B 1 28 ? 1.073 -11.953 -16.703 1 87.19 28 LEU B N 1
ATOM 1158 C CA . LEU B 1 28 ? -0.096 -11.125 -16.422 1 87.19 28 LEU B CA 1
ATOM 1159 C C . LEU B 1 28 ? 0.278 -9.648 -16.375 1 87.19 28 LEU B C 1
ATOM 1161 O O . LEU B 1 28 ? -0.505 -8.789 -16.797 1 87.19 28 LEU B O 1
ATOM 1165 N N . LEU B 1 29 ? 1.434 -9.359 -15.93 1 86.81 29 LEU B N 1
ATOM 1166 C CA . LEU B 1 29 ? 1.906 -7.984 -15.805 1 86.81 29 LEU B CA 1
ATOM 1167 C C . LEU B 1 29 ? 2.1 -7.348 -17.172 1 86.81 29 LEU B C 1
ATOM 1169 O O . LEU B 1 29 ? 2.139 -6.121 -17.297 1 86.81 29 LEU B O 1
ATOM 1173 N N . GLN B 1 30 ? 2.098 -8.102 -18.203 1 85.31 30 GLN 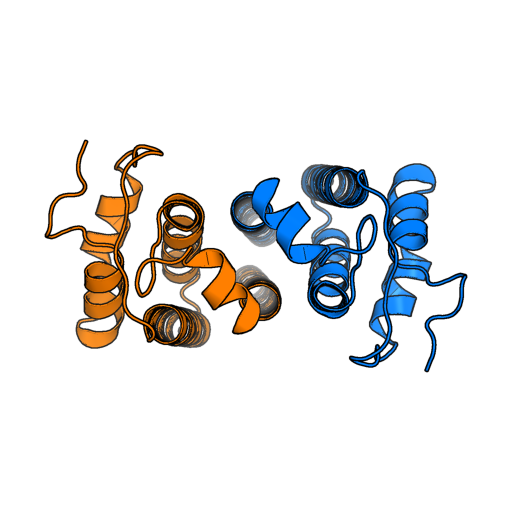B N 1
ATOM 1174 C CA . GLN B 1 30 ? 2.342 -7.598 -19.547 1 85.31 30 GLN B CA 1
ATOM 1175 C C . GLN B 1 30 ? 1.031 -7.355 -20.281 1 85.31 30 GLN B C 1
ATOM 1177 O O . GLN B 1 30 ? 1.025 -6.773 -21.375 1 85.31 30 GLN B O 1
ATOM 1182 N N . ILE B 1 31 ? 0.029 -7.742 -19.672 1 80.56 31 ILE B N 1
ATOM 1183 C CA . ILE B 1 31 ? -1.264 -7.633 -20.328 1 80.56 31 ILE B CA 1
ATOM 1184 C C . ILE B 1 31 ? -2.045 -6.457 -19.75 1 80.56 31 ILE B C 1
ATOM 1186 O O . ILE B 1 31 ? -2.016 -6.223 -18.547 1 80.56 31 ILE B O 1
ATOM 1190 N N . ASP B 1 32 ? -2.658 -5.758 -20.594 1 78.06 32 ASP B N 1
ATOM 1191 C CA . ASP B 1 32 ? -3.553 -4.695 -20.156 1 78.06 32 ASP B CA 1
ATOM 1192 C C . ASP B 1 32 ? -4.941 -5.242 -19.828 1 78.06 32 ASP B C 1
ATOM 1194 O O . ASP B 1 32 ? -5.551 -5.926 -20.656 1 78.06 32 ASP B O 1
ATOM 1198 N N . ILE B 1 33 ? -5.316 -5.031 -18.656 1 77.44 33 ILE B N 1
ATOM 1199 C CA . ILE B 1 33 ? -6.633 -5.496 -18.234 1 77.44 33 ILE B CA 1
ATOM 1200 C C . ILE B 1 33 ? -7.656 -4.375 -18.422 1 77.44 33 ILE B C 1
ATOM 1202 O O . ILE B 1 33 ? -7.453 -3.258 -17.938 1 77.44 33 ILE B O 1
ATOM 1206 N N . CYS B 1 34 ? -8.641 -4.723 -19.156 1 76.69 34 CYS B N 1
ATOM 1207 C CA . CYS B 1 34 ? -9.703 -3.754 -19.391 1 76.69 34 CYS B CA 1
ATOM 1208 C C . CYS B 1 34 ? -10.492 -3.488 -18.125 1 76.69 34 CYS B C 1
ATOM 1210 O O . CYS B 1 34 ? -10.727 -4.402 -17.328 1 76.69 34 CYS B O 1
ATOM 1212 N N . GLU B 1 35 ? -10.898 -2.289 -17.984 1 77.31 35 GLU B N 1
ATOM 1213 C CA . GLU B 1 35 ? -11.586 -1.842 -16.781 1 77.31 35 GLU B CA 1
ATOM 1214 C C . GLU B 1 35 ? -12.891 -2.609 -16.578 1 77.31 35 GLU B C 1
ATOM 1216 O O . GLU B 1 35 ? -13.328 -2.805 -15.445 1 77.31 35 GLU B O 1
ATOM 1221 N N . ASP B 1 36 ? -13.43 -3.15 -17.609 1 80.38 36 ASP B N 1
ATOM 1222 C CA . ASP B 1 36 ? -14.758 -3.756 -17.531 1 80.38 36 ASP B CA 1
ATOM 1223 C C . ASP B 1 36 ? -14.664 -5.258 -17.266 1 80.38 36 ASP B C 1
ATOM 1225 O O . ASP B 1 36 ? -15.68 -5.922 -17.047 1 80.38 36 ASP B O 1
ATOM 1229 N N . VAL B 1 37 ? -13.469 -5.691 -17.234 1 84.12 37 VAL B N 1
ATOM 1230 C CA . VAL B 1 37 ? -13.297 -7.125 -17.016 1 84.12 37 VAL B CA 1
ATOM 1231 C C . VAL B 1 37 ? -13.305 -7.422 -15.523 1 84.12 37 VAL B C 1
ATOM 1233 O O . VAL B 1 37 ? -12.641 -6.73 -14.742 1 84.12 37 VAL B O 1
ATOM 1236 N N . LYS B 1 38 ? -14.094 -8.336 -15.203 1 87.06 38 LYS B N 1
ATOM 1237 C CA . LYS B 1 38 ? -14.133 -8.781 -13.812 1 87.06 38 LYS B CA 1
ATOM 1238 C C . LYS B 1 38 ? -13.227 -9.984 -13.586 1 87.06 38 LYS B C 1
ATOM 1240 O O . LYS B 1 38 ? -13.242 -10.93 -14.367 1 87.06 38 LYS B O 1
ATOM 1245 N N . ILE B 1 39 ? -12.43 -9.898 -12.562 1 91.62 39 ILE B N 1
ATOM 1246 C CA . ILE B 1 39 ? -11.547 -10.992 -12.156 1 91.62 39 ILE B CA 1
ATOM 1247 C C . ILE B 1 39 ? -12.086 -11.656 -10.891 1 91.62 39 ILE B C 1
ATOM 1249 O O . ILE B 1 39 ? -11.984 -11.094 -9.797 1 91.62 39 ILE B O 1
ATOM 1253 N N . LYS B 1 40 ? -12.695 -12.75 -11.125 1 92.19 40 LYS B N 1
ATOM 1254 C CA . LYS B 1 40 ? -13.32 -13.445 -10 1 92.19 40 LYS B CA 1
ATOM 1255 C C . LYS B 1 40 ? -12.273 -14.148 -9.141 1 92.19 40 LYS B C 1
ATOM 1257 O O . LYS B 1 40 ? -11.453 -14.914 -9.648 1 92.19 40 LYS B O 1
ATOM 1262 N N . CYS B 1 41 ? -12.336 -13.859 -7.844 1 94.31 41 CYS B N 1
ATOM 1263 C CA . CYS B 1 41 ? -11.453 -14.492 -6.871 1 94.31 41 CYS B CA 1
ATOM 1264 C C . CYS B 1 41 ? -12.25 -15.023 -5.68 1 94.31 41 CYS B C 1
ATOM 1266 O O . CYS B 1 41 ? -13.398 -14.633 -5.477 1 94.31 41 CYS B O 1
ATOM 1268 N N . SER B 1 42 ? -11.672 -15.938 -5 1 94.19 42 SER B N 1
ATOM 1269 C CA . SER B 1 42 ? -12.32 -16.531 -3.832 1 94.19 42 SER B CA 1
ATOM 1270 C C . SER B 1 42 ? -12.148 -15.641 -2.602 1 94.19 42 SER B C 1
ATOM 1272 O O . SER B 1 42 ? -11.383 -14.672 -2.629 1 94.19 42 SER B O 1
ATOM 1274 N N . LYS B 1 43 ? -12.82 -16 -1.545 1 92.44 43 LYS B N 1
ATOM 1275 C CA . LYS B 1 43 ? -12.711 -15.297 -0.272 1 92.44 43 LYS B CA 1
ATOM 1276 C C . LYS B 1 43 ? -11.312 -15.453 0.323 1 92.44 43 LYS B C 1
ATOM 1278 O O . LYS B 1 43 ? -10.906 -14.648 1.168 1 92.44 43 LYS B O 1
ATOM 1283 N N . GLN B 1 44 ? -10.586 -16.422 -0.116 1 95.38 44 GLN B N 1
ATOM 1284 C CA . GLN B 1 44 ? -9.258 -16.719 0.42 1 95.38 44 GLN B CA 1
ATOM 1285 C C . GLN B 1 44 ? -8.18 -15.977 -0.363 1 95.38 44 GLN B C 1
ATOM 1287 O O . GLN B 1 44 ? -7.004 -15.992 0.02 1 95.38 44 GLN B O 1
ATOM 1292 N N . PHE B 1 45 ? -8.531 -15.344 -1.311 1 96.19 45 PHE B N 1
ATOM 1293 C CA . PHE B 1 45 ? -7.578 -14.758 -2.24 1 96.19 45 PHE B CA 1
ATOM 1294 C C . PHE B 1 45 ? -6.582 -13.859 -1.505 1 96.19 45 PHE B C 1
ATOM 1296 O O . PHE B 1 45 ? -5.371 -14.023 -1.647 1 96.19 45 PHE B O 1
ATOM 1303 N N . PHE B 1 46 ? -7.129 -12.938 -0.723 1 96.69 46 PHE B N 1
ATOM 1304 C CA . PHE B 1 46 ? -6.242 -11.984 -0.065 1 96.69 46 PHE B CA 1
ATOM 1305 C C . PHE B 1 46 ? -5.285 -12.703 0.881 1 96.69 46 PHE B C 1
ATOM 1307 O O . PHE B 1 46 ? -4.117 -12.328 0.992 1 96.69 46 PHE B O 1
ATOM 1314 N N . HIS B 1 47 ? -5.812 -13.688 1.548 1 97.12 47 HIS B N 1
ATOM 1315 C CA . HIS B 1 47 ? -4.965 -14.484 2.426 1 97.12 47 HIS B CA 1
ATOM 1316 C C . HIS B 1 47 ? -3.834 -15.148 1.645 1 97.12 47 HIS B C 1
ATOM 1318 O O . HIS B 1 47 ? -2.689 -15.172 2.104 1 97.12 47 HIS B O 1
ATOM 1324 N N . LYS B 1 48 ? -4.113 -15.672 0.531 1 97.56 48 LYS B N 1
ATOM 1325 C CA . LYS B 1 48 ? -3.105 -16.281 -0.333 1 97.56 48 LYS B CA 1
ATOM 1326 C C . LYS B 1 48 ? -2.055 -15.258 -0.762 1 97.56 48 LYS B C 1
ATOM 1328 O O . LYS B 1 48 ? -0.859 -15.555 -0.768 1 97.56 48 LYS B O 1
ATOM 1333 N N . VAL B 1 49 ? -2.506 -14.109 -1.125 1 97.56 49 VAL B N 1
ATOM 1334 C CA . VAL B 1 49 ? -1.599 -13.039 -1.52 1 97.56 49 VAL B CA 1
ATOM 1335 C C . VAL B 1 49 ? -0.675 -12.688 -0.356 1 97.56 49 VAL B C 1
ATOM 1337 O O . VAL B 1 49 ? 0.544 -12.602 -0.525 1 97.56 49 VAL B O 1
ATOM 1340 N N . ASP B 1 50 ? -1.3 -12.484 0.813 1 97.81 50 ASP B N 1
ATOM 1341 C CA . ASP B 1 50 ? -0.525 -12.141 2 1 97.81 50 ASP B CA 1
ATOM 1342 C C . ASP B 1 50 ? 0.525 -13.203 2.303 1 97.81 50 ASP B C 1
ATOM 1344 O O . ASP B 1 50 ? 1.681 -12.883 2.586 1 97.81 50 ASP B O 1
ATOM 1348 N N . ASN B 1 51 ? 0.124 -14.438 2.25 1 98.06 51 ASN B N 1
ATOM 1349 C CA . ASN B 1 51 ? 1.05 -15.539 2.49 1 98.06 51 ASN B CA 1
ATOM 1350 C C . ASN B 1 51 ? 2.207 -15.523 1.498 1 98.06 51 ASN B C 1
ATOM 1352 O O . ASN B 1 51 ? 3.365 -15.703 1.884 1 98.06 51 ASN B O 1
ATOM 1356 N N . LEU B 1 52 ? 1.91 -15.367 0.306 1 98.38 52 LEU B N 1
ATOM 1357 C CA . LEU B 1 52 ? 2.926 -15.383 -0.742 1 98.38 52 LEU B CA 1
ATOM 1358 C C . LEU B 1 52 ? 3.918 -14.242 -0.548 1 98.38 52 LEU B C 1
ATOM 1360 O O . LEU B 1 52 ? 5.133 -14.445 -0.634 1 98.38 52 LEU B O 1
ATOM 1364 N N . ILE B 1 53 ? 3.404 -13.016 -0.303 1 98.5 53 I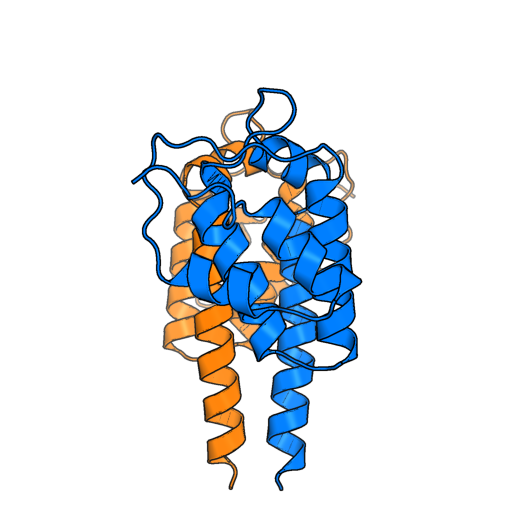LE B N 1
ATOM 1365 C CA . ILE B 1 53 ? 4.281 -11.867 -0.11 1 98.5 53 ILE B CA 1
ATOM 1366 C C . ILE B 1 53 ? 5.176 -12.094 1.105 1 98.5 53 ILE B C 1
ATOM 1368 O O . ILE B 1 53 ? 6.383 -11.867 1.046 1 98.5 53 ILE B O 1
ATOM 1372 N N . CYS B 1 54 ? 4.543 -12.578 2.154 1 98.31 54 CYS B N 1
ATOM 1373 C CA . CYS B 1 54 ? 5.316 -12.836 3.363 1 98.31 54 CYS B CA 1
ATOM 1374 C C . CYS B 1 54 ? 6.418 -13.852 3.1 1 98.31 54 CYS B C 1
ATOM 1376 O O . CYS B 1 54 ? 7.539 -13.703 3.59 1 98.31 54 CYS B O 1
ATOM 1378 N N . ARG B 1 55 ? 6.121 -14.852 2.432 1 98.25 55 ARG B N 1
ATOM 1379 C CA . ARG B 1 55 ? 7.113 -15.859 2.078 1 98.25 55 ARG B CA 1
ATOM 1380 C C . ARG B 1 55 ? 8.273 -15.234 1.313 1 98.25 55 ARG B C 1
ATOM 1382 O O . ARG B 1 55 ? 9.445 -15.484 1.631 1 98.25 55 ARG B O 1
ATOM 1389 N N . GLU B 1 56 ? 7.977 -14.469 0.308 1 98.38 56 GLU B N 1
ATOM 1390 C CA . GLU B 1 56 ? 9.016 -13.859 -0.523 1 98.38 56 GLU B CA 1
ATOM 1391 C C . GLU B 1 56 ? 9.812 -12.828 0.263 1 98.38 56 GLU B C 1
ATOM 1393 O O . GLU B 1 56 ? 11.016 -12.664 0.037 1 98.38 56 GLU B O 1
ATOM 1398 N N . LEU B 1 57 ? 9.156 -12.102 1.166 1 98.25 57 LEU B N 1
ATOM 1399 C CA . LEU B 1 57 ? 9.867 -11.188 2.055 1 98.25 57 LEU B CA 1
ATOM 1400 C C . LEU B 1 57 ? 10.859 -11.953 2.926 1 98.25 57 LEU B C 1
ATOM 1402 O O . LEU B 1 57 ? 11.992 -11.5 3.119 1 98.25 57 LEU B O 1
ATOM 1406 N N . ASN B 1 58 ? 10.406 -13.055 3.447 1 97.69 58 ASN B N 1
ATOM 1407 C CA . ASN B 1 58 ? 11.297 -13.875 4.262 1 97.69 58 ASN B CA 1
ATOM 1408 C C . ASN B 1 58 ? 12.5 -14.367 3.457 1 97.69 58 ASN B C 1
ATOM 1410 O O . ASN B 1 58 ? 13.594 -14.516 3.998 1 97.69 58 ASN B O 1
ATOM 1414 N N . LYS B 1 59 ? 12.336 -14.664 2.191 1 97.31 59 LYS B N 1
ATOM 1415 C CA . LYS B 1 59 ? 13.414 -15.055 1.288 1 97.31 59 LYS B CA 1
ATOM 1416 C C . LYS B 1 59 ? 14.234 -13.844 0.85 1 97.31 59 LYS B C 1
ATOM 1418 O O . LYS B 1 59 ? 15.25 -13.992 0.16 1 97.31 59 LYS B O 1
ATOM 1423 N N . GLU B 1 60 ? 13.758 -12.68 1.17 1 97.25 60 GLU B N 1
ATOM 1424 C CA . GLU B 1 60 ? 14.367 -11.398 0.798 1 97.25 60 GLU B CA 1
ATOM 1425 C C . GLU B 1 60 ? 14.406 -11.234 -0.718 1 97.25 60 GLU B C 1
ATOM 1427 O O . GLU B 1 60 ? 15.375 -10.703 -1.264 1 97.25 60 GLU B O 1
ATOM 1432 N N . ASP B 1 61 ? 13.43 -11.797 -1.389 1 97.06 61 ASP B N 1
ATOM 1433 C CA . ASP B 1 61 ? 13.281 -11.664 -2.834 1 97.06 61 ASP B CA 1
ATOM 1434 C C . ASP B 1 61 ? 12.336 -10.508 -3.184 1 97.06 61 ASP B C 1
ATOM 1436 O O . ASP B 1 61 ? 11.148 -10.727 -3.441 1 97.06 61 ASP B O 1
ATOM 1440 N N . ILE B 1 62 ? 12.883 -9.352 -3.318 1 96.69 62 ILE B N 1
ATOM 1441 C CA . ILE B 1 62 ? 12.141 -8.117 -3.516 1 96.69 62 ILE B CA 1
ATOM 1442 C C . ILE B 1 62 ? 11.539 -8.086 -4.918 1 96.69 62 ILE B C 1
ATOM 1444 O O . ILE B 1 62 ? 10.484 -7.484 -5.141 1 96.69 62 ILE B O 1
ATOM 1448 N N . HIS B 1 63 ? 12.203 -8.727 -5.832 1 95.31 63 HIS B N 1
ATOM 1449 C CA . HIS B 1 63 ? 11.688 -8.781 -7.195 1 95.31 63 HIS B CA 1
ATOM 1450 C C . HIS B 1 63 ? 10.336 -9.477 -7.246 1 95.31 63 HIS B C 1
ATOM 1452 O O . HIS B 1 63 ? 9.398 -8.984 -7.887 1 95.31 63 HIS B O 1
ATOM 1458 N N . ASN B 1 64 ? 10.258 -10.57 -6.59 1 97.19 64 ASN B N 1
ATOM 1459 C CA . ASN B 1 64 ? 8.992 -11.289 -6.535 1 97.19 64 ASN B CA 1
ATOM 1460 C C . ASN B 1 64 ? 7.941 -10.508 -5.746 1 97.19 64 ASN B C 1
ATOM 1462 O O . ASN B 1 64 ? 6.77 -10.469 -6.133 1 97.19 64 ASN B O 1
ATOM 1466 N N . VAL B 1 65 ? 8.336 -9.938 -4.633 1 97.88 65 VAL B N 1
ATOM 1467 C CA . VAL B 1 65 ? 7.43 -9.102 -3.846 1 97.88 65 VAL B CA 1
ATOM 1468 C C . VAL B 1 65 ? 6.852 -7.992 -4.723 1 97.88 65 VAL B C 1
ATOM 1470 O O . VAL B 1 65 ? 5.637 -7.777 -4.738 1 97.88 65 VAL B O 1
ATOM 1473 N N . SER B 1 66 ? 7.719 -7.367 -5.453 1 96.69 66 SER B N 1
ATOM 1474 C CA . SER B 1 66 ? 7.305 -6.297 -6.359 1 96.69 66 SER B CA 1
ATOM 1475 C C . SER B 1 66 ? 6.316 -6.809 -7.402 1 96.69 66 SER B C 1
ATOM 1477 O O . SER B 1 66 ? 5.273 -6.191 -7.637 1 96.69 66 SER B O 1
ATOM 1479 N N . ALA B 1 67 ? 6.633 -7.906 -8.008 1 96.25 67 ALA B N 1
ATOM 1480 C CA . ALA B 1 67 ? 5.762 -8.477 -9.031 1 96.25 67 ALA B CA 1
ATOM 1481 C C . ALA B 1 67 ? 4.367 -8.75 -8.477 1 96.25 67 ALA B C 1
ATOM 1483 O O . ALA B 1 67 ? 3.363 -8.469 -9.133 1 96.25 67 ALA B O 1
ATOM 1484 N N . ILE B 1 68 ? 4.234 -9.266 -7.281 1 97.81 68 ILE B N 1
ATOM 1485 C CA . ILE B 1 68 ? 2.955 -9.578 -6.652 1 97.81 68 ILE B CA 1
ATOM 1486 C C . ILE B 1 68 ? 2.178 -8.289 -6.395 1 97.81 68 ILE B C 1
ATOM 1488 O O . ILE B 1 68 ? 1.007 -8.18 -6.766 1 97.81 68 ILE B O 1
ATOM 1492 N N . LEU B 1 69 ? 2.842 -7.324 -5.785 1 96.88 69 LEU B N 1
ATOM 1493 C CA . LEU B 1 69 ? 2.211 -6.055 -5.453 1 96.88 69 LEU B CA 1
ATOM 1494 C C . LEU B 1 69 ? 1.708 -5.352 -6.711 1 96.88 69 LEU B C 1
ATOM 1496 O O . LEU B 1 69 ? 0.572 -4.871 -6.746 1 96.88 69 LEU B O 1
ATOM 1500 N N . VAL B 1 70 ? 2.504 -5.348 -7.695 1 95.31 70 VAL B N 1
ATOM 1501 C CA . VAL B 1 70 ? 2.133 -4.691 -8.945 1 95.31 70 VAL B CA 1
ATOM 1502 C C . VAL B 1 70 ? 0.923 -5.398 -9.555 1 95.31 70 VAL B C 1
ATOM 1504 O O . VAL B 1 70 ? -0.004 -4.746 -10.039 1 95.31 70 VAL B O 1
ATOM 1507 N N . SER B 1 71 ? 0.938 -6.707 -9.547 1 94.12 71 SER B N 1
ATOM 1508 C CA . SER B 1 71 ? -0.175 -7.465 -10.102 1 94.12 71 SER B CA 1
ATOM 1509 C C . SER B 1 71 ? -1.477 -7.164 -9.367 1 94.12 71 SER B C 1
ATOM 1511 O O . SER B 1 71 ? -2.512 -6.934 -10 1 94.12 71 SER B O 1
ATOM 1513 N N . VAL B 1 72 ? -1.408 -7.117 -8.062 1 93.31 72 VAL B N 1
ATOM 1514 C CA . VAL B 1 72 ? -2.594 -6.84 -7.258 1 93.31 72 VAL B CA 1
ATOM 1515 C C . VAL B 1 72 ? -3.049 -5.398 -7.484 1 93.31 72 VAL B C 1
ATOM 1517 O O . VAL B 1 72 ? -4.246 -5.129 -7.59 1 93.31 72 VAL B O 1
ATOM 1520 N N . GLY B 1 73 ? -2.139 -4.469 -7.562 1 92.25 73 GLY B N 1
ATOM 1521 C CA . GLY B 1 73 ? -2.457 -3.074 -7.824 1 92.25 73 GLY B CA 1
ATOM 1522 C C . GLY B 1 73 ? -3.115 -2.855 -9.172 1 92.25 73 GLY B C 1
ATOM 1523 O O . GLY B 1 73 ? -4.062 -2.074 -9.289 1 92.25 73 GLY B O 1
ATOM 1524 N N . ARG B 1 74 ? -2.645 -3.545 -10.094 1 89.56 74 ARG B N 1
ATOM 1525 C CA . ARG B 1 74 ? -3.166 -3.412 -11.453 1 89.56 74 ARG B CA 1
ATOM 1526 C C . ARG B 1 74 ? -4.539 -4.062 -11.578 1 89.56 74 ARG B C 1
ATOM 1528 O O . ARG B 1 74 ? -5.418 -3.543 -12.273 1 89.56 74 ARG B O 1
ATOM 1535 N N . CYS B 1 75 ? -4.715 -5.121 -10.883 1 90.62 75 CYS B N 1
ATOM 1536 C CA . CYS B 1 75 ? -5.945 -5.891 -11.031 1 90.62 75 CYS B CA 1
ATOM 1537 C C . CYS B 1 75 ? -6.957 -5.512 -9.961 1 90.62 75 CYS B C 1
ATOM 1539 O O . CYS B 1 75 ? -8.125 -5.891 -10.039 1 90.62 75 CYS B O 1
ATOM 1541 N N . GLY B 1 76 ? -6.559 -4.824 -9.039 1 89.12 76 GLY B N 1
ATOM 1542 C CA . GLY B 1 76 ? -7.344 -4.617 -7.828 1 89.12 76 GLY B CA 1
ATOM 1543 C C . GLY B 1 76 ? -8.758 -4.137 -8.109 1 89.12 76 GLY B C 1
ATOM 1544 O O . GLY B 1 76 ? -9.719 -4.641 -7.527 1 89.12 76 GLY B O 1
ATOM 1545 N N . LYS B 1 77 ? -8.914 -3.234 -9 1 87.12 77 LYS B N 1
ATOM 1546 C CA . LYS B 1 77 ? -10.227 -2.66 -9.305 1 87.12 77 LYS B CA 1
ATOM 1547 C C . LYS B 1 77 ? -11.117 -3.674 -10.016 1 87.12 77 LYS B C 1
ATOM 1549 O O . LYS B 1 77 ? -12.344 -3.527 -10.031 1 87.12 77 LYS B O 1
ATOM 1554 N N . ASN B 1 78 ? -10.477 -4.621 -10.594 1 90 78 ASN B N 1
ATOM 1555 C CA . ASN B 1 78 ? -11.211 -5.602 -11.383 1 90 78 ASN B CA 1
ATOM 1556 C C . ASN B 1 78 ? -11.562 -6.836 -10.555 1 90 78 ASN B C 1
ATOM 1558 O O . ASN B 1 78 ? -12.359 -7.672 -10.984 1 90 78 ASN B O 1
ATOM 1562 N N . ILE B 1 79 ? -11.086 -6.922 -9.414 1 92.12 79 ILE B N 1
ATOM 1563 C CA . ILE B 1 79 ? -11.25 -8.125 -8.602 1 92.12 79 ILE B CA 1
ATOM 1564 C C . ILE B 1 79 ? -12.664 -8.164 -8.016 1 92.12 79 ILE B C 1
ATOM 1566 O O . ILE B 1 79 ? -13.156 -7.152 -7.512 1 92.12 79 ILE B O 1
ATOM 1570 N N . SER B 1 80 ? -13.25 -9.242 -8.195 1 93.25 80 SER B N 1
ATOM 1571 C CA . SER B 1 80 ? -14.547 -9.516 -7.594 1 93.25 80 SER B CA 1
ATOM 1572 C C . SER B 1 80 ? -14.5 -10.75 -6.703 1 93.25 80 SER B C 1
ATOM 1574 O O . SER B 1 80 ? -13.883 -11.758 -7.059 1 93.25 80 SER B O 1
ATOM 1576 N N . VAL B 1 81 ? -15.078 -10.602 -5.516 1 92.75 81 VAL B N 1
ATOM 1577 C CA . VAL B 1 81 ? -15.195 -11.695 -4.562 1 92.75 81 VAL B CA 1
ATOM 1578 C C . VAL B 1 81 ? -16.672 -11.922 -4.215 1 92.75 81 VAL B C 1
ATOM 1580 O O . VAL B 1 81 ? -17.312 -11.047 -3.646 1 92.75 81 VAL B O 1
ATOM 1583 N N . LEU B 1 82 ? -17.2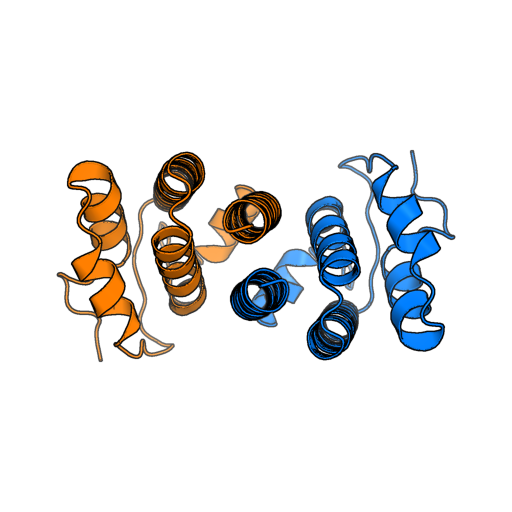19 -13.047 -4.496 1 91.19 82 LEU B N 1
ATOM 1584 C CA . LEU B 1 82 ? -18.625 -13.391 -4.242 1 91.19 82 LEU B CA 1
ATOM 1585 C C . LEU B 1 82 ? -19.547 -12.32 -4.805 1 91.19 82 LEU B C 1
ATOM 1587 O O . LEU B 1 82 ? -20.484 -11.891 -4.129 1 91.19 82 LEU B O 1
ATOM 1591 N N . GLY B 1 83 ? -19.188 -11.781 -5.883 1 90.06 83 GLY B N 1
ATOM 1592 C CA . GLY B 1 83 ? -20.047 -10.836 -6.57 1 90.06 83 GLY B CA 1
ATOM 1593 C C . GLY B 1 83 ? -19.906 -9.414 -6.066 1 90.06 83 GLY B C 1
ATOM 1594 O O . GLY B 1 83 ? -20.609 -8.516 -6.523 1 90.06 83 GLY B O 1
ATOM 1595 N N . GLN B 1 84 ? -19 -9.18 -5.156 1 90.12 84 GLN B N 1
ATOM 1596 C CA . GLN B 1 84 ? -18.766 -7.852 -4.598 1 90.12 84 GLN B CA 1
ATOM 1597 C C . GLN B 1 84 ? -17.391 -7.332 -4.984 1 90.12 84 GLN B C 1
ATOM 1599 O O . GLN B 1 84 ? -16.531 -8.102 -5.441 1 90.12 84 GLN B O 1
ATOM 1604 N N . ALA B 1 85 ? -17.219 -6.055 -4.805 1 87.81 85 ALA B N 1
ATOM 1605 C CA . ALA B 1 85 ? -15.906 -5.473 -5.062 1 87.81 85 ALA B CA 1
ATOM 1606 C C . ALA B 1 85 ? -14.844 -6.094 -4.164 1 87.81 85 ALA B C 1
ATOM 1608 O O . ALA B 1 85 ? -14.93 -5.996 -2.938 1 87.81 85 ALA B O 1
ATOM 1609 N N . GLY B 1 86 ? -13.93 -6.738 -4.758 1 91.12 86 GLY B N 1
ATOM 1610 C CA . GLY B 1 86 ? -12.906 -7.457 -4.02 1 91.12 86 GLY B CA 1
ATOM 1611 C C . GLY B 1 86 ? -12.055 -6.551 -3.152 1 91.12 86 GLY B C 1
ATOM 1612 O O . GLY B 1 86 ? -11.664 -6.93 -2.045 1 91.12 86 GLY B O 1
ATOM 1613 N N . LEU B 1 87 ? -11.844 -5.367 -3.619 1 89.44 87 LEU B N 1
ATOM 1614 C CA . LEU B 1 87 ? -10.992 -4.43 -2.893 1 89.44 87 LEU B CA 1
ATOM 1615 C C . LEU B 1 87 ? -11.617 -4.055 -1.554 1 89.44 87 LEU B C 1
ATOM 1617 O O . LEU B 1 87 ? -10.914 -3.924 -0.551 1 89.44 87 LEU B O 1
ATOM 1621 N N . LEU B 1 88 ? -12.922 -3.938 -1.549 1 86.5 88 LEU B N 1
ATOM 1622 C CA . LEU B 1 88 ? -13.609 -3.623 -0.301 1 86.5 88 LEU B CA 1
ATOM 1623 C C . LEU B 1 88 ? -13.43 -4.742 0.717 1 86.5 88 LEU B C 1
ATOM 1625 O O . LEU B 1 88 ? -13.18 -4.484 1.896 1 86.5 88 LEU B O 1
ATOM 1629 N N . THR B 1 89 ? -13.508 -5.941 0.228 1 88.62 89 THR B N 1
ATOM 1630 C CA . THR B 1 89 ? -13.312 -7.109 1.079 1 88.62 89 THR B CA 1
ATOM 1631 C C . THR B 1 89 ? -11.883 -7.156 1.608 1 88.62 89 THR B C 1
ATOM 1633 O O . THR B 1 89 ? -11.656 -7.387 2.799 1 88.62 89 THR B O 1
ATOM 1636 N N . MET B 1 90 ? -10.969 -6.883 0.801 1 91.62 90 MET B N 1
ATOM 1637 C CA . MET B 1 90 ? -9.555 -6.949 1.169 1 91.62 90 MET B CA 1
ATOM 1638 C C . MET B 1 90 ? -9.195 -5.848 2.164 1 91.62 90 MET B C 1
ATOM 1640 O O . MET B 1 90 ? -8.383 -6.059 3.064 1 91.62 90 MET B O 1
ATOM 1644 N N . ILE B 1 91 ? -9.797 -4.711 2.055 1 90.69 91 ILE B N 1
ATOM 1645 C CA . ILE B 1 91 ? -9.562 -3.598 2.965 1 90.69 91 ILE B CA 1
ATOM 1646 C C . ILE B 1 91 ? -10.055 -3.959 4.363 1 90.69 91 ILE B C 1
ATOM 1648 O O . ILE B 1 91 ? -9.367 -3.707 5.355 1 90.69 91 ILE B O 1
ATOM 1652 N N . LYS B 1 92 ? -11.281 -4.566 4.324 1 87.88 92 LYS B N 1
ATOM 1653 C CA . LYS B 1 92 ? -11.828 -5.016 5.602 1 87.88 92 LYS B CA 1
ATOM 1654 C C . LYS B 1 92 ? -10.914 -6.043 6.262 1 87.88 92 LYS B C 1
ATOM 1656 O O . LYS B 1 92 ? -10.883 -6.16 7.488 1 87.88 92 LYS B O 1
ATOM 1661 N N . GLN B 1 93 ? -10.141 -6.68 5.422 1 91.12 93 GLN B N 1
ATOM 1662 C CA . GLN B 1 93 ? -9.219 -7.695 5.918 1 91.12 93 GLN B CA 1
ATOM 1663 C C . GLN B 1 93 ? -7.852 -7.09 6.238 1 91.12 93 GLN B C 1
ATOM 1665 O O . GLN B 1 93 ? -6.934 -7.805 6.652 1 91.12 93 GLN B O 1
ATOM 1670 N N . GLY B 1 94 ? -7.637 -5.836 6.051 1 92.06 94 GLY B N 1
ATOM 1671 C CA . GLY B 1 94 ? -6.422 -5.168 6.496 1 92.06 94 GLY B CA 1
ATOM 1672 C C . GLY B 1 94 ? -5.422 -4.945 5.379 1 92.06 94 GLY B C 1
ATOM 1673 O O . GLY B 1 94 ? -4.211 -4.898 5.617 1 92.06 94 GLY B O 1
ATOM 1674 N N . LEU B 1 95 ? -5.887 -4.867 4.215 1 93.94 95 LEU B N 1
ATOM 1675 C CA . LEU B 1 95 ? -5.008 -4.727 3.061 1 93.94 95 LEU B CA 1
ATOM 1676 C C . LEU B 1 95 ? -4.078 -3.527 3.23 1 93.94 95 LEU B C 1
ATOM 1678 O O . LEU B 1 95 ? -2.869 -3.641 3.021 1 93.94 95 LEU B O 1
ATOM 1682 N N . ILE B 1 96 ? -4.547 -2.379 3.67 1 94.81 96 ILE B N 1
ATOM 1683 C CA . ILE B 1 96 ? -3.75 -1.16 3.764 1 94.81 96 ILE B CA 1
ATOM 1684 C C . ILE B 1 96 ? -2.629 -1.355 4.781 1 94.81 96 ILE B C 1
ATOM 1686 O O . ILE B 1 96 ? -1.467 -1.055 4.5 1 94.81 96 ILE B O 1
ATOM 1690 N N . GLN B 1 97 ? -2.982 -1.876 5.898 1 94 97 GLN B N 1
ATOM 1691 C CA . GLN B 1 97 ? -1.98 -2.127 6.926 1 94 97 GLN B CA 1
ATOM 1692 C C . GLN B 1 97 ? -0.927 -3.117 6.441 1 94 97 GLN B C 1
ATOM 1694 O O . GLN B 1 97 ? 0.262 -2.957 6.727 1 94 97 GLN B O 1
ATOM 1699 N N . LYS B 1 98 ? -1.399 -4.117 5.793 1 95.56 98 LYS B N 1
ATOM 1700 C CA . LYS B 1 98 ? -0.466 -5.113 5.277 1 95.56 98 LYS B CA 1
ATOM 1701 C C . LYS B 1 98 ? 0.458 -4.508 4.227 1 95.56 98 LYS B C 1
ATOM 1703 O O . LYS B 1 98 ? 1.658 -4.789 4.207 1 95.56 98 LYS B O 1
ATOM 1708 N N . MET B 1 99 ? -0.092 -3.689 3.363 1 96.69 99 MET B N 1
ATOM 1709 C CA . MET B 1 99 ? 0.732 -3.066 2.332 1 96.69 99 MET B CA 1
ATOM 1710 C C . MET B 1 99 ? 1.801 -2.176 2.955 1 96.69 99 MET B C 1
ATOM 1712 O O . MET B 1 99 ? 2.934 -2.125 2.471 1 96.69 99 MET B O 1
ATOM 1716 N N . VAL B 1 100 ? 1.468 -1.478 3.998 1 96.88 100 VAL B N 1
ATOM 1717 C CA . VAL B 1 100 ? 2.443 -0.659 4.711 1 96.88 100 VAL B CA 1
ATOM 1718 C C . VAL B 1 100 ? 3.512 -1.554 5.336 1 96.88 100 VAL B C 1
ATOM 1720 O O . VAL B 1 100 ? 4.703 -1.253 5.258 1 96.88 100 VAL B O 1
ATOM 1723 N N . ALA B 1 101 ? 3.064 -2.604 5.949 1 96.81 101 ALA B N 1
ATOM 1724 C CA . ALA B 1 101 ? 4.008 -3.543 6.551 1 96.81 101 ALA B CA 1
ATOM 1725 C C . ALA B 1 101 ? 4.941 -4.133 5.496 1 96.81 101 ALA B C 1
ATOM 1727 O O . ALA B 1 101 ? 6.145 -4.27 5.73 1 96.81 101 ALA B O 1
ATOM 1728 N N . TRP B 1 102 ? 4.352 -4.562 4.395 1 98.12 102 TRP B N 1
ATOM 1729 C CA . TRP B 1 102 ? 5.156 -5.078 3.291 1 98.12 102 TRP B CA 1
ATOM 1730 C C . TRP B 1 102 ? 6.176 -4.043 2.828 1 98.12 102 TRP B C 1
ATOM 1732 O O . TRP B 1 102 ? 7.324 -4.383 2.533 1 98.12 102 TRP B O 1
ATOM 1742 N N . PHE B 1 103 ? 5.809 -2.777 2.742 1 98.06 103 PHE B N 1
ATOM 1743 C CA . PHE B 1 103 ? 6.695 -1.687 2.352 1 98.06 103 PHE B CA 1
ATOM 1744 C C . PHE B 1 103 ? 7.863 -1.563 3.324 1 98.06 103 PHE B C 1
ATOM 1746 O O . PHE B 1 103 ? 9.023 -1.517 2.908 1 98.06 103 PHE B O 1
ATOM 1753 N N . GLU B 1 104 ? 7.551 -1.52 4.559 1 97.06 104 GLU B N 1
ATOM 1754 C CA . GLU B 1 104 ? 8.57 -1.342 5.59 1 97.06 104 GLU B CA 1
ATOM 1755 C C . GLU B 1 104 ? 9.57 -2.494 5.578 1 97.06 104 GLU B C 1
ATOM 1757 O O . GLU B 1 104 ? 10.781 -2.271 5.629 1 97.06 104 GLU B O 1
ATOM 1762 N N . LYS B 1 105 ? 9.07 -3.613 5.488 1 97.81 105 LYS B N 1
ATOM 1763 C CA . LYS B 1 105 ? 9.961 -4.77 5.465 1 97.81 105 LYS B CA 1
ATOM 1764 C C . LYS B 1 105 ? 10.82 -4.781 4.207 1 97.81 105 LYS B C 1
ATOM 1766 O O . LYS B 1 105 ? 12.008 -5.102 4.262 1 97.81 105 LYS B O 1
ATOM 1771 N N . SER B 1 106 ? 10.219 -4.512 3.107 1 97.75 106 SER B N 1
ATOM 1772 C CA . SER B 1 106 ? 10.969 -4.434 1.856 1 97.75 106 SER B CA 1
ATOM 1773 C C . SER B 1 106 ? 12.062 -3.381 1.932 1 97.75 106 SER B C 1
ATOM 1775 O O . SER B 1 106 ? 13.195 -3.621 1.495 1 97.75 106 SER B O 1
ATOM 1777 N N . LYS B 1 107 ? 11.695 -2.221 2.447 1 96.38 107 LYS B N 1
ATOM 1778 C CA . LYS B 1 107 ? 12.664 -1.147 2.639 1 96.38 107 LYS B CA 1
ATOM 1779 C C . LYS B 1 107 ? 13.867 -1.633 3.441 1 96.38 107 LYS B C 1
ATOM 1781 O O . LYS B 1 107 ? 15.016 -1.397 3.053 1 96.38 107 LYS B O 1
ATOM 1786 N N . ASP B 1 108 ? 13.625 -2.324 4.508 1 95.75 108 ASP B N 1
ATOM 1787 C CA . ASP B 1 108 ? 14.688 -2.846 5.359 1 95.75 108 ASP B CA 1
ATOM 1788 C C . ASP B 1 108 ? 15.57 -3.83 4.598 1 95.75 108 ASP B C 1
ATOM 1790 O O . ASP B 1 108 ? 16.797 -3.795 4.719 1 95.75 108 ASP B O 1
ATOM 1794 N N . ILE B 1 109 ? 15.016 -4.629 3.859 1 96.56 109 ILE B N 1
ATOM 1795 C CA . ILE B 1 109 ? 15.727 -5.652 3.098 1 96.56 109 ILE B CA 1
ATOM 1796 C C . ILE B 1 109 ? 16.625 -4.984 2.051 1 96.56 109 ILE B C 1
ATOM 1798 O O . ILE B 1 109 ? 17.797 -5.316 1.932 1 96.56 109 ILE B O 1
ATOM 1802 N N . ILE B 1 110 ? 16.078 -4.051 1.339 1 95.56 110 ILE B N 1
ATOM 1803 C CA . ILE B 1 110 ? 16.812 -3.398 0.265 1 95.56 110 ILE B CA 1
ATOM 1804 C C . ILE B 1 110 ? 18 -2.623 0.85 1 95.56 110 ILE B C 1
ATOM 1806 O O . ILE B 1 110 ? 19.109 -2.67 0.313 1 95.56 110 ILE B O 1
ATOM 1810 N N . GLN B 1 111 ? 17.703 -1.936 1.92 1 93.44 111 GLN B N 1
ATOM 1811 C CA . GLN B 1 111 ? 18.766 -1.177 2.568 1 93.44 111 GLN B CA 1
ATOM 1812 C C . GLN B 1 111 ? 19.891 -2.098 3.057 1 93.44 111 GLN B C 1
ATOM 1814 O O . GLN B 1 111 ? 21.062 -1.767 2.941 1 93.44 111 GLN B O 1
ATOM 1819 N N . SER 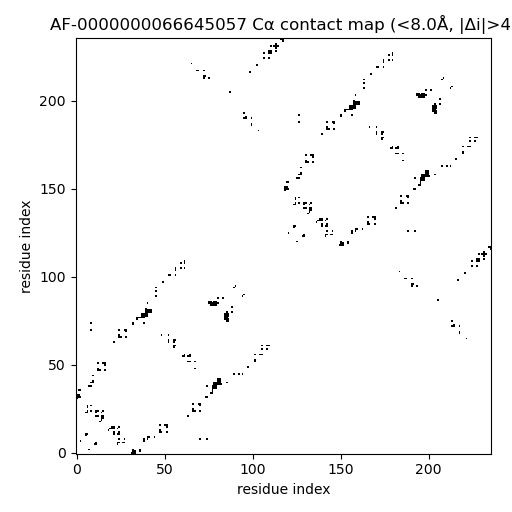B 1 112 ? 19.5 -3.199 3.574 1 91.44 112 SER B N 1
ATOM 1820 C CA . SER B 1 112 ? 20.484 -4.145 4.086 1 91.44 112 SER B CA 1
ATOM 1821 C C . SER B 1 112 ? 21.281 -4.773 2.951 1 91.44 112 SER B C 1
ATOM 1823 O O . SER B 1 112 ? 22.453 -5.102 3.121 1 91.44 112 SER B O 1
ATOM 1825 N N . GLN B 1 113 ? 20.688 -5.027 1.836 1 87.81 113 GLN B N 1
ATOM 1826 C CA . GLN B 1 113 ? 21.344 -5.613 0.676 1 87.81 113 GLN B CA 1
ATOM 1827 C C . GLN B 1 113 ? 22.297 -4.613 0.025 1 87.81 113 GLN B C 1
ATOM 1829 O O . GLN B 1 113 ? 23.281 -5.004 -0.603 1 87.81 113 GLN B O 1
ATOM 1834 N N . GLY B 1 114 ? 21.922 -3.363 0.055 1 77.69 114 GLY B N 1
ATOM 1835 C CA . GLY B 1 114 ? 22.812 -2.33 -0.452 1 77.69 114 GLY B CA 1
ATOM 1836 C C . GLY B 1 114 ? 24.031 -2.094 0.437 1 77.69 114 GLY B C 1
ATOM 1837 O O . GLY B 1 114 ? 25.109 -1.766 -0.052 1 77.69 114 GLY B O 1
ATOM 1838 N N . ASN B 1 115 ? 23.859 -2.164 1.739 1 69.12 115 ASN B N 1
ATOM 1839 C CA . ASN B 1 115 ? 24.969 -1.993 2.678 1 69.12 115 ASN B CA 1
ATOM 1840 C C . ASN B 1 115 ? 25.891 -3.203 2.678 1 69.12 115 ASN B C 1
ATOM 1842 O O . ASN B 1 115 ? 27.047 -3.113 3.123 1 69.12 115 ASN B O 1
ATOM 1846 N N . SER B 1 116 ? 25.469 -4.41 2.383 1 55.25 116 SER B N 1
ATOM 1847 C CA . SER B 1 116 ? 26.297 -5.605 2.373 1 55.25 116 SER B CA 1
ATOM 1848 C C . SER B 1 116 ? 27.25 -5.609 1.177 1 55.25 116 SER B C 1
ATOM 1850 O O . SER B 1 116 ? 28.172 -6.418 1.112 1 55.25 116 SER B O 1
ATOM 1852 N N . LYS B 1 117 ? 27.094 -4.996 0.131 1 48.94 117 LYS B N 1
ATOM 1853 C CA . LYS B 1 117 ? 28.062 -4.984 -0.963 1 48.94 117 LYS B CA 1
ATOM 1854 C C . LYS B 1 117 ? 29.25 -4.098 -0.629 1 48.94 117 LYS B C 1
ATOM 1856 O O . LYS B 1 117 ? 30.188 -3.973 -1.43 1 48.94 117 LYS B O 1
ATOM 1861 N N . ASP B 1 118 ? 29.375 -3.326 0.442 1 37.97 118 ASP B N 1
ATOM 1862 C CA . ASP B 1 118 ? 30.672 -2.822 0.882 1 37.97 118 ASP B CA 1
ATOM 1863 C C . ASP B 1 118 ? 31.391 -3.848 1.755 1 37.97 118 ASP B C 1
ATOM 1865 O O . ASP B 1 118 ? 30.797 -4.449 2.643 1 37.97 118 ASP B O 1
#

Solvent-accessible surface area (backbone atoms only — not comparable to full-atom values): 12930 Å² total; per-residue (Å²): 98,82,72,53,80,83,50,32,65,60,57,23,51,46,35,30,64,75,66,68,38,53,62,53,45,56,54,47,67,73,52,72,75,45,86,85,46,73,43,77,38,59,90,56,43,60,57,51,50,52,51,44,40,50,52,28,54,74,69,64,35,60,69,59,36,48,53,51,47,46,46,47,33,71,42,35,86,26,28,23,30,92,88,36,63,26,53,62,55,36,47,78,73,40,43,56,45,48,51,39,50,53,47,53,52,50,52,51,48,45,51,52,57,27,58,62,77,107,98,84,72,52,79,85,50,33,65,60,58,23,52,48,36,31,64,75,66,67,39,53,61,53,46,56,54,48,66,73,50,72,74,47,83,85,45,74,41,76,38,59,91,56,42,60,58,52,51,52,51,45,42,50,52,29,54,74,69,62,36,60,68,59,35,48,52,52,46,48,47,47,34,71,41,36,87,25,26,24,31,90,87,34,63,27,52,61,54,36,47,78,70,38,43,57,44,48,52,40,50,53,48,54,52,49,51,52,46,46,50,51,59,27,59,61,76,106

Foldseek 3Di:
DAQDPCLQLQNLLVCCQPVVDNVSLVVLLPDQDDLPAAREDELCSLVSLLVSLVVCLVVLPVVSNVSSVSSCVRCQQRYDYPRHRVNVSNVVVPVVVSVVVSVVSNVVSVVVVVVVVD/DAQDPCLQLQNLLVCCQPVVDNVSLVVLLPDQDDLPAAREDELCSLVSLLVSLVVCLVVLPVVSNVSSVSSCVRCQQRYDYPRHRVNVSNVVVPVVVSVVVSVVSNVVSVVVVVVVVD

pLDDT: mean 89.74, std 11.39, range [37.94, 98.5]

Nearest PDB structures (foldseek):
  5iwz-assembly1_A  TM=9.032E-01  e=2.456E-11  Mus musculus
  2xze-assembly1_B  TM=3.837E-01  e=1.745E+00  Homo sapiens
  4uer-assembly1_a  TM=2.595E-01  e=2.258E+00  Lachancea kluyveri
  8s0a-assembly1_7  TM=2.479E-01  e=5.420E+00  Homo sapiens
  5iwz-assembly1_A  TM=9.035E-01  e=2.456E-11  Mus musculus